Protein AF-A0A8D8F6K9-F1 (afdb_monomer)

Secondary structure (DSSP, 8-state):
---HHHHHHHHHHHHHHHT--TTTSSPPTTEEE-TTT--EEEHHHHHHHHHTTSSSS-S---B-TTT-SB--GGG-EE-HHHHHHHHHHHHHHHHHHSS-SSS--S-----TT----PPPEEEEEEEEEE-TTTS-S-EEPPPEE-TTS-EEEEEEE-SSSEEEEEEEEEES--EEEEEEEEE-SSS-EEEEEEEEEPTT-EEEEEEEEE-TTS-TTPPPEEEEEEEEEEESSHHHHHHHHHHHHHHHHHHHHHHHT---

Foldseek 3Di:
DDDPLVVLVVVCVVVQQVQAAPQPSGRADQWWADLPPRHIHHLVRVVCQCPVPPDDDDPDDCADPPPRPRHHSVRIHGDPCCCVPVVVVVVVSVCVNVDDDDDDPDDPPPPPDPADADFWFKDKDKDFQQAQVPDDQKDKGDWTADPQRWTKIKIWGSHDQAIWIKIWGQDAFWAKKKKWKFWDPPFTDIDIDIDTHDHGDIDGDPRGDGCVVPDNPDGGDMIMMMMIMDHPHVVRVSVRNVVSVVVVVVVVVVVVPDDD

Solvent-accessible surface area (backbone atoms only — not comparable to full-atom values): 15080 Å² total; per-residue (Å²): 138,82,58,75,64,63,54,55,52,53,50,49,50,54,54,49,69,74,50,26,9,79,82,77,69,40,75,39,58,70,31,25,28,41,85,87,72,64,50,40,24,20,43,66,61,51,44,49,58,47,61,65,54,81,70,79,100,55,101,75,49,48,37,34,94,84,76,61,47,82,38,53,76,90,61,50,45,70,43,79,60,45,62,80,54,50,51,59,48,50,56,54,48,54,47,62,74,74,53,74,101,72,89,78,96,72,87,82,79,69,74,78,85,71,76,79,60,56,74,66,39,75,43,69,38,72,46,68,65,48,42,48,89,80,47,62,70,66,48,71,44,68,77,39,69,40,98,85,65,25,31,35,32,44,40,36,27,50,40,60,60,31,22,22,41,28,46,29,36,68,43,62,77,64,45,54,32,32,34,34,50,31,30,72,54,89,62,67,44,76,50,79,50,73,49,76,41,44,77,65,34,70,52,72,36,67,78,61,42,80,42,70,87,58,62,94,83,54,78,67,38,60,44,40,36,40,34,35,40,26,42,66,31,52,69,52,40,50,55,45,51,50,56,49,50,57,51,50,53,53,50,52,52,57,64,71,68,57,78,131

Nearest PDB structures (foldseek):
  3lrq-assembly1_A  TM=8.866E-01  e=1.018E-05  Homo sapiens
  3lrq-assembly2_B  TM=8.693E-01  e=1.505E-05  Homo sapiens
  8bl3-assembly1_A  TM=5.880E-01  e=2.008E-01  Escherichia coli
  5j0g-assembly2_B  TM=5.045E-01  e=1.985E+00  Homo sapiens
  1exs-assembly1_A-2  TM=2.236E-01  e=1.269E+00  Sus scrofa

Mean predicted aligned error: 16.41 Å

Structure (mmCIF, N/CA/C/O backbone):
data_AF-A0A8D8F6K9-F1
#
_entry.id   AF-A0A8D8F6K9-F1
#
loop_
_atom_site.group_PDB
_atom_site.id
_atom_site.type_symbol
_atom_site.label_atom_id
_atom_site.label_alt_id
_atom_site.label_comp_id
_atom_site.label_asym_id
_atom_site.label_entity_id
_atom_site.label_seq_id
_atom_site.pdbx_PDB_ins_code
_atom_site.Cartn_x
_atom_site.Cartn_y
_atom_site.Cartn_z
_atom_site.occupancy
_atom_site.B_iso_or_equiv
_atom_site.auth_seq_id
_atom_site.auth_comp_id
_atom_site.auth_asym_id
_atom_site.auth_atom_id
_atom_site.pdbx_PDB_model_num
ATOM 1 N N . MET A 1 1 ? 26.720 -1.070 36.832 1.00 31.91 1 MET A N 1
ATOM 2 C CA . MET A 1 1 ? 26.794 -2.313 36.037 1.00 31.91 1 MET A CA 1
ATOM 3 C C . MET A 1 1 ? 25.487 -3.065 36.239 1.00 31.91 1 MET A C 1
ATOM 5 O O . MET A 1 1 ? 25.341 -3.726 37.253 1.00 31.91 1 MET A O 1
ATOM 9 N N . ALA A 1 2 ? 24.503 -2.865 35.359 1.00 33.34 2 ALA A N 1
ATOM 10 C CA . ALA A 1 2 ? 23.247 -3.617 35.393 1.00 33.34 2 ALA A CA 1
ATOM 11 C C . ALA A 1 2 ? 23.409 -4.829 34.470 1.00 33.34 2 ALA A C 1
ATOM 13 O O . ALA A 1 2 ? 23.770 -4.652 33.305 1.00 33.34 2 ALA A O 1
ATOM 14 N N . THR A 1 3 ? 23.229 -6.031 35.009 1.00 34.12 3 THR A N 1
ATOM 15 C CA . THR A 1 3 ? 23.306 -7.300 34.278 1.00 34.12 3 THR A CA 1
ATOM 16 C C . THR A 1 3 ? 22.281 -7.326 33.138 1.00 34.12 3 THR A C 1
ATOM 18 O O . THR A 1 3 ? 21.227 -6.692 33.214 1.00 34.12 3 THR A O 1
ATOM 21 N N . ALA A 1 4 ? 22.597 -8.032 32.049 1.00 40.88 4 ALA A N 1
ATOM 22 C CA . ALA A 1 4 ? 21.740 -8.139 30.866 1.00 40.88 4 ALA A CA 1
ATOM 23 C C . ALA A 1 4 ? 20.340 -8.722 31.172 1.00 40.88 4 ALA A C 1
ATOM 25 O O . ALA A 1 4 ? 19.386 -8.367 30.477 1.00 40.88 4 ALA A O 1
ATOM 26 N N . SER A 1 5 ? 20.196 -9.514 32.247 1.00 48.66 5 SER A N 1
ATOM 27 C CA . SER A 1 5 ? 18.898 -10.034 32.711 1.00 48.66 5 SER A CA 1
ATOM 28 C C . SER A 1 5 ? 17.964 -8.903 33.164 1.00 48.66 5 SER A C 1
ATOM 30 O O . SER A 1 5 ? 16.850 -8.796 32.665 1.00 48.66 5 SER A O 1
ATOM 32 N N . GLY A 1 6 ? 18.461 -7.942 33.954 1.00 44.72 6 GLY A N 1
ATOM 33 C CA . GLY A 1 6 ? 17.634 -6.852 34.484 1.00 44.72 6 GLY A CA 1
ATOM 34 C C . GLY A 1 6 ? 17.079 -5.898 33.417 1.00 44.72 6 GLY A C 1
ATOM 35 O O . GLY A 1 6 ? 16.095 -5.200 33.657 1.00 44.72 6 GLY A O 1
ATOM 36 N N . ARG A 1 7 ? 17.680 -5.860 32.218 1.00 45.38 7 ARG A N 1
ATOM 37 C CA . ARG A 1 7 ? 17.176 -5.054 31.093 1.00 45.38 7 ARG A CA 1
ATOM 38 C C . ARG A 1 7 ? 16.071 -5.769 30.318 1.00 45.38 7 ARG A C 1
ATOM 40 O O . ARG A 1 7 ? 15.079 -5.114 29.996 1.00 45.38 7 ARG A O 1
ATOM 47 N N . CYS A 1 8 ? 16.208 -7.075 30.073 1.00 44.72 8 CYS A N 1
ATOM 48 C CA . CYS A 1 8 ? 15.131 -7.887 29.496 1.00 44.72 8 CYS A CA 1
ATOM 49 C C . CYS A 1 8 ? 13.925 -7.928 30.432 1.00 44.72 8 CYS A C 1
ATOM 51 O O . CYS A 1 8 ? 12.817 -7.675 29.970 1.00 44.72 8 CYS A O 1
ATOM 53 N N . ASP A 1 9 ? 14.154 -8.093 31.736 1.00 50.28 9 ASP A N 1
ATOM 54 C CA . ASP A 1 9 ? 13.098 -8.051 32.750 1.00 50.28 9 ASP A CA 1
ATOM 55 C C 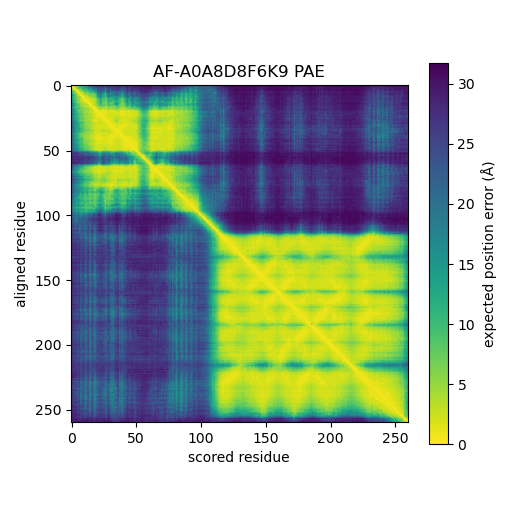. ASP A 1 9 ? 12.370 -6.703 32.736 1.00 50.28 9 ASP A C 1
ATOM 57 O O . ASP A 1 9 ? 11.146 -6.655 32.718 1.00 50.28 9 ASP A O 1
ATOM 61 N N . SER A 1 10 ? 13.097 -5.582 32.640 1.00 54.16 10 SER A N 1
ATOM 62 C CA . SER A 1 10 ? 12.477 -4.249 32.608 1.00 54.16 10 SER A CA 1
ATOM 63 C C . SER A 1 10 ? 11.663 -3.960 31.337 1.00 54.16 10 SER A C 1
ATOM 65 O O . SER A 1 10 ? 10.654 -3.256 31.397 1.00 54.16 10 SER A O 1
ATOM 67 N N . LEU A 1 11 ? 12.088 -4.485 30.182 1.00 52.41 11 LEU A N 1
ATOM 68 C CA . LEU A 1 11 ? 11.365 -4.350 28.913 1.00 52.41 11 LEU A CA 1
ATOM 69 C C . LEU A 1 11 ? 10.153 -5.275 28.869 1.00 52.41 11 LEU A C 1
ATOM 71 O O . LEU A 1 11 ? 9.091 -4.854 28.417 1.00 52.41 11 LEU A O 1
ATOM 75 N N . LEU A 1 12 ? 10.297 -6.492 29.389 1.00 55.06 12 LEU A N 1
ATOM 76 C CA . LEU A 1 12 ? 9.210 -7.440 29.567 1.00 55.06 12 LEU A CA 1
ATOM 77 C C . LEU A 1 12 ? 8.150 -6.919 30.512 1.00 55.06 12 LEU A C 1
ATOM 79 O O . LEU A 1 12 ? 6.975 -6.964 30.170 1.00 55.06 12 LEU A O 1
ATOM 83 N N . GLN A 1 13 ? 8.561 -6.356 31.644 1.00 59.19 13 GLN A N 1
ATOM 84 C CA . GLN A 1 13 ? 7.645 -5.755 32.597 1.00 59.19 13 GLN A CA 1
ATOM 85 C C . GLN A 1 13 ? 6.862 -4.620 31.932 1.00 59.19 13 GLN A C 1
ATOM 87 O O . GLN A 1 13 ? 5.641 -4.638 31.933 1.00 59.19 13 GLN A O 1
ATOM 92 N N . ARG A 1 14 ? 7.539 -3.695 31.236 1.00 58.62 14 ARG A N 1
ATOM 93 C CA . ARG A 1 14 ? 6.878 -2.577 30.537 1.00 58.62 14 ARG A CA 1
ATOM 94 C C . ARG A 1 14 ? 5.956 -3.020 29.401 1.00 58.62 14 ARG A C 1
ATOM 96 O O . ARG A 1 14 ? 4.890 -2.438 29.229 1.00 58.62 14 ARG A O 1
ATOM 103 N N . PHE A 1 15 ? 6.369 -4.006 28.611 1.00 60.09 15 PHE A N 1
ATOM 104 C CA . PHE A 1 15 ? 5.573 -4.534 27.503 1.00 60.09 15 PHE A CA 1
ATOM 105 C C . PHE A 1 15 ? 4.361 -5.319 28.016 1.00 60.09 15 PHE A C 1
ATOM 107 O O . PHE A 1 15 ? 3.263 -5.180 27.480 1.00 60.09 15 PHE A O 1
ATOM 114 N N . SER A 1 16 ? 4.554 -6.096 29.084 1.00 62.78 16 SER A N 1
ATOM 115 C CA . SER A 1 16 ? 3.497 -6.836 29.763 1.00 62.78 16 SER A CA 1
ATOM 116 C C . SER A 1 16 ? 2.496 -5.876 30.398 1.00 62.78 16 SER A C 1
ATOM 118 O O . SER A 1 16 ? 1.317 -6.002 30.101 1.00 62.78 16 SER A O 1
ATOM 120 N N . ASP A 1 17 ? 2.948 -4.861 31.145 1.00 65.19 17 ASP A N 1
ATOM 121 C CA . ASP A 1 17 ? 2.110 -3.857 31.824 1.00 65.19 17 ASP A CA 1
ATOM 122 C C . ASP A 1 17 ? 1.251 -3.030 30.847 1.00 65.19 17 ASP A C 1
ATOM 124 O O . ASP A 1 17 ? 0.122 -2.656 31.161 1.00 65.19 17 ASP A O 1
ATOM 128 N N . GLN A 1 18 ? 1.751 -2.758 29.637 1.00 70.62 18 GLN A N 1
ATOM 129 C CA . GLN A 1 18 ? 1.015 -2.001 28.615 1.00 70.62 18 GLN A CA 1
ATOM 130 C C . GLN A 1 18 ? -0.028 -2.828 27.857 1.00 70.62 18 GLN A C 1
ATOM 132 O O . GLN A 1 18 ? -0.938 -2.261 27.250 1.00 70.62 18 GLN A O 1
ATOM 137 N N . LEU A 1 19 ? 0.104 -4.154 27.862 1.00 77.12 19 LEU A N 1
ATOM 138 C CA . LEU A 1 19 ? -0.745 -5.063 27.096 1.00 77.12 19 LEU A CA 1
ATOM 139 C C . LEU A 1 19 ? -1.646 -5.905 27.993 1.00 77.12 19 LEU A C 1
ATOM 141 O O . LEU A 1 19 ? -2.046 -6.991 27.591 1.00 77.12 19 LEU A O 1
ATOM 145 N N . GLN A 1 20 ? -1.999 -5.425 29.183 1.00 85.62 20 GLN A N 1
ATOM 146 C CA . GLN A 1 20 ? -2.872 -6.163 30.091 1.00 85.62 20 GLN A CA 1
ATOM 147 C C . GLN A 1 20 ? -4.345 -5.911 29.789 1.00 85.62 20 GLN A C 1
ATOM 149 O O . GLN A 1 20 ? -4.768 -4.831 29.372 1.00 85.62 20 GLN A O 1
ATOM 154 N N . CYS A 1 21 ? -5.155 -6.930 30.045 1.00 87.31 21 CYS A N 1
ATOM 155 C CA . CYS A 1 21 ? -6.587 -6.775 30.140 1.00 87.31 21 CYS A CA 1
ATOM 156 C C . CYS A 1 21 ? -6.916 -5.838 31.304 1.00 87.31 21 CYS A C 1
ATOM 158 O O . CYS A 1 21 ? -6.539 -6.106 32.440 1.00 87.31 21 CYS A O 1
ATOM 160 N N . VAL A 1 22 ? -7.721 -4.808 31.050 1.00 89.75 22 VAL A N 1
ATOM 161 C CA . VAL A 1 22 ? -8.149 -3.860 32.096 1.00 89.75 22 VAL A CA 1
ATOM 162 C C . VAL A 1 22 ? -8.951 -4.527 33.228 1.00 89.75 22 VAL A C 1
ATOM 164 O O . VAL A 1 22 ? -9.028 -3.983 34.322 1.00 89.75 22 VAL A O 1
ATOM 167 N N . ILE A 1 23 ? -9.554 -5.696 32.986 1.00 86.44 23 ILE A N 1
ATOM 168 C CA . ILE A 1 23 ? -10.387 -6.394 33.977 1.00 86.44 23 ILE A CA 1
ATOM 169 C C . ILE A 1 23 ? -9.558 -7.366 34.820 1.00 86.44 23 ILE A C 1
ATOM 171 O O . ILE A 1 23 ? -9.628 -7.311 36.042 1.00 86.44 23 ILE A O 1
ATOM 175 N N . CYS A 1 24 ? -8.803 -8.273 34.191 1.00 88.88 24 CYS A N 1
ATOM 176 C CA . CYS A 1 24 ? -8.075 -9.317 34.920 1.00 88.88 24 CYS A CA 1
ATOM 177 C C . CYS A 1 24 ? -6.594 -9.002 35.163 1.00 88.88 24 CYS A C 1
ATOM 179 O O . CYS A 1 24 ? -5.930 -9.795 35.816 1.00 88.88 24 CYS A O 1
ATOM 181 N N . ALA A 1 25 ? -6.075 -7.886 34.636 1.00 85.00 25 ALA A N 1
ATOM 182 C CA . ALA A 1 25 ? -4.662 -7.494 34.707 1.00 85.00 25 ALA A CA 1
ATOM 183 C C . ALA A 1 25 ? -3.668 -8.536 34.139 1.00 85.00 25 ALA A C 1
ATOM 185 O O . ALA A 1 25 ? -2.464 -8.439 34.345 1.00 85.00 25 ALA A O 1
ATOM 186 N N . GLU A 1 26 ? -4.155 -9.521 33.378 1.00 80.56 26 GLU A N 1
ATOM 187 C CA . GLU A 1 26 ? -3.325 -10.499 32.662 1.00 80.56 26 GLU A CA 1
ATOM 188 C C . GLU A 1 26 ? -3.176 -10.121 31.186 1.00 80.56 26 GLU A C 1
ATOM 190 O O . GLU A 1 26 ? -3.986 -9.365 30.643 1.00 80.56 26 GLU A O 1
ATOM 195 N N . LEU A 1 27 ? -2.199 -10.719 30.495 1.00 78.00 27 LEU A N 1
ATOM 196 C CA . LEU A 1 27 ? -2.129 -10.663 29.035 1.00 78.00 27 LEU A CA 1
ATOM 197 C C . LEU A 1 27 ? -3.430 -11.245 28.426 1.00 78.00 27 LEU A C 1
ATOM 199 O O . LEU A 1 27 ? -3.787 -12.391 28.721 1.00 78.00 27 LEU A O 1
ATOM 203 N N . PRO A 1 28 ? -4.153 -10.495 27.578 1.00 81.50 28 PRO A N 1
ATOM 204 C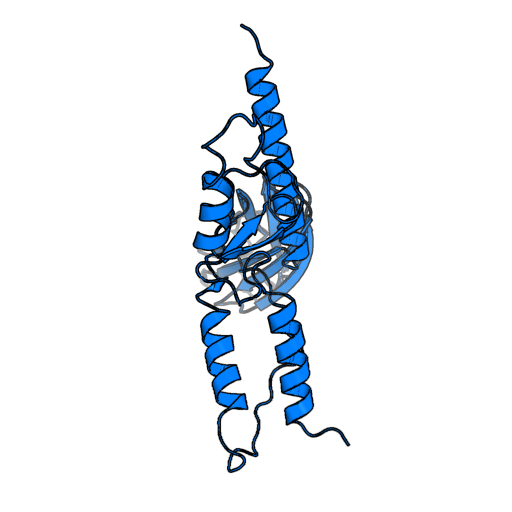 CA . PRO A 1 28 ? -5.499 -10.860 27.200 1.00 81.50 28 PRO A CA 1
ATOM 205 C C . PRO A 1 28 ? -5.573 -12.047 26.249 1.00 81.50 28 PRO A C 1
ATOM 207 O O . PRO A 1 28 ? -5.033 -12.030 25.144 1.00 81.50 28 PRO A O 1
ATOM 210 N N . ARG A 1 29 ? -6.355 -13.050 26.652 1.00 80.31 29 ARG A N 1
ATOM 211 C CA . ARG A 1 29 ? -6.734 -14.186 25.806 1.00 80.31 29 ARG A CA 1
ATOM 212 C C . ARG A 1 29 ? -7.846 -13.767 24.848 1.00 80.31 29 ARG A C 1
ATOM 214 O O . ARG A 1 29 ? -8.830 -13.160 25.277 1.00 80.31 29 ARG A O 1
ATOM 221 N N . ASN A 1 30 ? -7.701 -14.102 23.559 1.00 77.62 30 ASN A N 1
ATOM 222 C CA . ASN A 1 30 ? -8.634 -13.681 22.504 1.00 77.62 30 ASN A CA 1
ATOM 223 C C . ASN A 1 30 ? -8.886 -12.160 22.590 1.00 77.62 30 ASN A C 1
ATOM 225 O O . ASN A 1 30 ? -9.984 -11.718 22.920 1.00 77.62 30 ASN A O 1
ATOM 229 N N . ALA A 1 31 ? -7.829 -11.365 22.407 1.00 85.69 31 ALA A N 1
ATOM 230 C CA . ALA A 1 31 ? -7.837 -9.946 22.747 1.00 85.69 31 ALA A CA 1
ATOM 231 C C . ALA A 1 31 ? -8.822 -9.111 21.911 1.00 85.69 31 ALA A C 1
ATOM 233 O O . ALA A 1 31 ? -8.896 -9.224 20.682 1.00 85.69 31 ALA A O 1
ATOM 234 N N . HIS A 1 32 ? -9.540 -8.225 22.597 1.00 88.69 32 HIS A N 1
ATOM 235 C CA . HIS A 1 32 ? -10.468 -7.258 22.023 1.00 88.69 32 HIS A CA 1
ATOM 236 C C . HIS A 1 32 ? -10.133 -5.854 22.516 1.00 88.69 32 HIS A C 1
ATOM 238 O O . HIS A 1 32 ? -9.700 -5.683 23.656 1.00 88.69 32 HIS A O 1
ATOM 244 N N . ILE A 1 33 ? -10.364 -4.847 21.676 1.00 91.00 33 ILE A N 1
ATOM 245 C CA . ILE A 1 33 ? -10.215 -3.442 22.065 1.00 91.00 33 ILE A CA 1
ATOM 246 C C . ILE A 1 33 ? -11.551 -2.710 22.058 1.00 91.00 33 ILE A C 1
ATOM 248 O O . ILE A 1 33 ? -12.423 -2.959 21.218 1.00 91.00 33 ILE A O 1
ATOM 252 N N . CYS A 1 34 ? -11.689 -1.765 22.987 1.00 85.94 34 CYS A N 1
ATOM 253 C CA . CYS A 1 34 ? -12.770 -0.791 22.943 1.00 85.94 34 CYS A CA 1
ATOM 254 C C . CYS A 1 34 ? -12.511 0.220 21.809 1.00 85.94 34 CYS A C 1
ATOM 256 O O . CYS A 1 34 ? -11.472 0.883 21.828 1.00 85.94 34 CYS A O 1
ATOM 258 N N . PRO A 1 35 ? -13.454 0.429 20.872 1.00 83.50 35 PRO A N 1
ATOM 259 C CA . PRO A 1 35 ? -13.287 1.386 19.776 1.00 83.50 35 PRO A CA 1
ATOM 260 C C . PRO A 1 35 ? -13.220 2.847 20.248 1.00 83.50 35 PRO A C 1
ATOM 262 O O . PRO A 1 35 ? -12.807 3.717 19.492 1.00 83.50 35 PRO A O 1
ATOM 265 N N . HIS A 1 36 ? -13.624 3.141 21.488 1.00 80.94 36 HIS A N 1
ATOM 266 C CA . HIS A 1 36 ? -13.692 4.513 21.989 1.00 80.94 36 HIS A CA 1
ATOM 267 C C . HIS A 1 36 ? -12.480 4.975 22.799 1.00 80.94 36 HIS A C 1
ATOM 269 O O . HIS A 1 36 ? -12.307 6.181 22.986 1.00 80.94 36 HIS A O 1
ATOM 275 N N . CYS A 1 37 ? -11.720 4.046 23.376 1.00 82.56 37 CYS A N 1
ATOM 276 C CA . CYS A 1 37 ? -10.580 4.364 24.242 1.00 82.56 37 CYS A CA 1
ATOM 277 C C . CYS A 1 37 ? -9.374 3.451 24.026 1.00 82.56 37 CYS A C 1
ATOM 279 O O . CYS A 1 37 ? -8.384 3.599 24.732 1.00 82.56 37 CYS A O 1
ATOM 281 N N . SER A 1 38 ? -9.465 2.500 23.094 1.00 87.06 38 SER A N 1
ATOM 282 C CA . SER A 1 38 ? -8.412 1.532 22.777 1.00 87.06 38 SER A CA 1
ATOM 283 C C . SER A 1 38 ? -7.980 0.642 23.947 1.00 87.06 38 SER A C 1
ATOM 285 O O . SER A 1 38 ? -6.984 -0.065 23.833 1.00 87.06 38 SER A O 1
ATOM 287 N N . ALA A 1 39 ? -8.736 0.636 25.051 1.00 87.38 39 ALA A N 1
ATOM 288 C CA . ALA A 1 39 ? -8.499 -0.257 26.177 1.00 87.38 39 ALA A CA 1
ATOM 289 C C . ALA A 1 39 ? -8.601 -1.717 25.734 1.00 87.38 39 ALA A C 1
ATOM 291 O O . ALA A 1 39 ? -9.498 -2.071 24.961 1.00 87.38 39 ALA A O 1
ATOM 292 N N . LEU A 1 40 ? -7.684 -2.536 26.241 1.00 89.25 40 LEU A N 1
ATOM 293 C CA . LEU A 1 40 ? -7.506 -3.928 25.863 1.00 89.25 40 LEU A CA 1
ATOM 294 C C . LEU A 1 40 ? -8.211 -4.853 26.863 1.00 89.25 40 LEU A C 1
ATOM 296 O O . LEU A 1 40 ? -8.146 -4.653 28.077 1.00 89.25 40 LEU A O 1
ATOM 300 N N . PHE A 1 41 ? -8.887 -5.881 26.355 1.00 89.75 41 PHE A N 1
ATOM 301 C CA . PHE A 1 41 ? -9.631 -6.839 27.165 1.00 89.75 41 PHE A CA 1
ATOM 302 C C . PHE A 1 41 ? -9.482 -8.270 26.650 1.00 89.75 41 PHE A C 1
ATOM 304 O O . PHE A 1 41 ? -9.374 -8.495 25.443 1.00 89.75 41 PHE A O 1
ATOM 311 N N . CYS A 1 42 ? -9.561 -9.250 27.553 1.00 89.88 42 CYS A N 1
ATOM 312 C CA . CYS A 1 42 ? -9.908 -10.617 27.172 1.00 89.88 42 CYS A CA 1
ATOM 313 C C . CYS A 1 42 ? -11.338 -10.626 26.637 1.00 89.88 42 CYS A C 1
ATOM 315 O O . CYS A 1 42 ? -12.189 -9.940 27.209 1.00 89.88 42 CYS A O 1
ATOM 317 N N . HIS A 1 43 ? -11.615 -11.451 25.625 1.00 87.44 43 HIS A N 1
ATOM 318 C CA . HIS A 1 43 ? -12.981 -11.660 25.139 1.00 87.44 43 HIS A CA 1
ATOM 319 C C . HIS A 1 43 ? -13.945 -11.982 26.285 1.00 87.44 43 HIS A C 1
ATOM 321 O O . HIS A 1 43 ? -14.933 -11.280 26.470 1.00 87.44 43 HIS A O 1
ATOM 327 N N . ASP A 1 44 ? -13.618 -12.985 27.099 1.00 86.56 44 ASP A N 1
ATOM 328 C CA . ASP A 1 44 ? -14.538 -13.482 28.123 1.00 86.56 44 ASP A CA 1
ATOM 329 C C . ASP A 1 44 ? -14.733 -12.473 29.257 1.00 86.56 44 ASP A C 1
ATOM 331 O O . ASP A 1 44 ? -15.852 -12.298 29.729 1.00 86.56 44 ASP A O 1
ATOM 335 N N . CYS A 1 45 ? -13.680 -11.743 29.644 1.00 91.69 45 CYS A N 1
ATOM 336 C CA . CYS A 1 45 ? -13.781 -10.719 30.683 1.00 91.69 45 CYS A CA 1
ATOM 337 C C . CYS A 1 45 ? -14.730 -9.591 30.270 1.00 91.69 45 CYS A C 1
ATOM 339 O O . CYS A 1 45 ? -15.621 -9.217 31.033 1.00 91.69 45 CYS A O 1
ATOM 341 N N . VAL A 1 46 ? -14.546 -9.037 29.067 1.00 88.81 46 VAL A N 1
ATOM 342 C CA . VAL A 1 46 ? -15.396 -7.934 28.605 1.00 88.81 46 VAL A CA 1
ATOM 343 C C . VAL A 1 46 ? -16.788 -8.420 28.220 1.00 88.81 46 VAL A C 1
ATOM 345 O O . VAL A 1 46 ? -17.756 -7.708 28.459 1.00 88.81 46 VAL A O 1
ATOM 348 N N . TRP A 1 47 ? -16.914 -9.638 27.690 1.00 86.69 47 TRP A N 1
ATOM 349 C CA . TRP A 1 47 ? -18.207 -10.245 27.397 1.00 86.69 47 TRP A CA 1
ATOM 350 C C . TRP A 1 47 ? -19.029 -10.419 28.670 1.00 86.69 47 TRP A C 1
ATOM 352 O O . TRP A 1 47 ? -20.162 -9.951 28.724 1.00 86.69 47 TRP A O 1
ATOM 362 N N . GLN A 1 48 ? -18.450 -11.024 29.713 1.00 88.12 48 GLN A N 1
ATOM 363 C CA . GLN A 1 48 ? -19.105 -11.167 31.012 1.00 88.12 48 GLN A CA 1
ATOM 364 C C . GLN A 1 48 ? -19.500 -9.807 31.574 1.00 88.12 48 GLN A C 1
ATOM 366 O O . GLN A 1 48 ? -20.644 -9.638 31.962 1.00 88.12 48 GLN A O 1
ATOM 371 N N . TRP A 1 49 ? -18.607 -8.813 31.556 1.00 87.75 49 TRP A N 1
ATOM 372 C CA . TRP A 1 49 ? -18.941 -7.462 32.015 1.00 87.75 49 TRP A CA 1
ATOM 373 C C . TRP A 1 49 ? -20.163 -6.877 31.295 1.00 87.75 49 TRP A C 1
ATOM 375 O O . TRP A 1 49 ? -21.101 -6.424 31.941 1.00 87.75 49 TRP A O 1
ATOM 385 N N . LEU A 1 50 ? -20.167 -6.926 29.962 1.00 83.69 50 LEU A N 1
ATOM 386 C CA . LEU A 1 50 ? -21.227 -6.350 29.132 1.00 83.69 50 LEU A CA 1
ATOM 387 C C . LEU A 1 50 ? -22.547 -7.133 29.179 1.00 83.69 50 LEU A C 1
ATOM 389 O O . LEU A 1 50 ? -23.563 -6.620 28.727 1.00 83.69 50 LEU A O 1
ATOM 393 N N . THR A 1 51 ? -22.540 -8.367 29.686 1.00 78.31 51 THR A N 1
ATOM 394 C CA . THR A 1 51 ? -23.729 -9.236 29.759 1.00 78.31 51 THR A CA 1
ATOM 395 C C . THR A 1 51 ? -24.247 -9.447 31.181 1.00 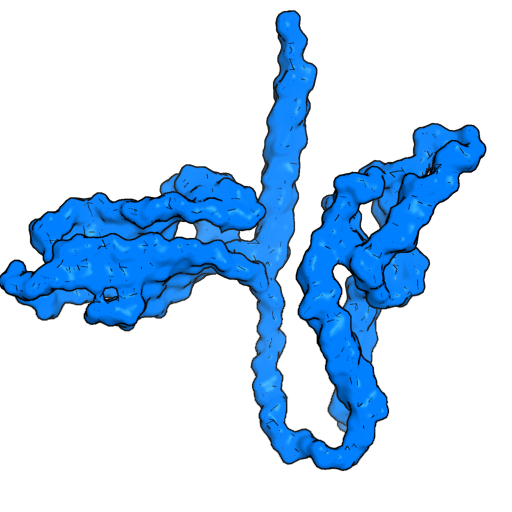78.31 51 THR A C 1
ATOM 397 O O . THR A 1 51 ? -25.346 -9.962 31.349 1.00 78.31 51 THR A O 1
ATOM 400 N N . ARG A 1 52 ? -23.501 -9.022 32.210 1.00 71.31 52 ARG A N 1
ATOM 401 C CA . ARG A 1 52 ? -23.849 -9.213 33.630 1.00 71.31 52 ARG A CA 1
AT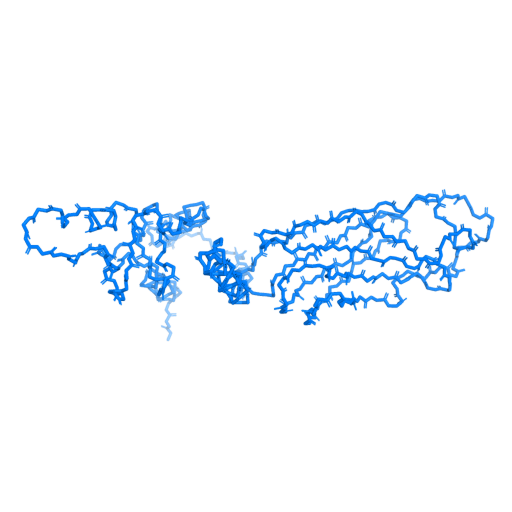OM 402 C C . ARG A 1 52 ? -24.941 -8.269 34.145 1.00 71.31 52 ARG A C 1
ATOM 404 O O . ARG A 1 52 ? -25.413 -8.467 35.253 1.00 71.31 52 ARG A O 1
ATOM 411 N N . ALA A 1 53 ? -25.320 -7.252 33.377 1.00 54.56 53 ALA A N 1
ATOM 412 C CA . ALA A 1 53 ? -26.187 -6.162 33.828 1.00 54.56 53 ALA A CA 1
ATOM 413 C C . ALA A 1 53 ? -27.648 -6.248 33.353 1.00 54.56 53 ALA A C 1
ATOM 415 O O . ALA A 1 53 ? -28.337 -5.236 33.302 1.00 54.56 53 ALA A O 1
ATOM 416 N N . ALA A 1 54 ? -28.117 -7.435 32.965 1.00 54.06 54 ALA A N 1
ATOM 417 C CA . ALA A 1 54 ? -29.508 -7.627 32.550 1.00 54.06 54 ALA A CA 1
ATOM 418 C C . ALA A 1 54 ? -30.468 -7.936 33.717 1.00 54.06 54 ALA A C 1
ATOM 420 O O . ALA A 1 54 ? -31.675 -7.979 33.492 1.00 54.06 54 ALA A O 1
ATOM 421 N N . ASP A 1 55 ? -29.953 -8.115 34.937 1.00 51.81 55 ASP A N 1
ATOM 422 C CA . ASP A 1 55 ? -30.747 -8.460 36.115 1.00 51.81 55 ASP A CA 1
ATOM 423 C C . ASP A 1 55 ? -30.701 -7.305 37.138 1.00 51.81 55 ASP A C 1
ATOM 425 O O . ASP A 1 55 ? -29.627 -6.938 37.611 1.00 51.81 55 ASP A O 1
ATOM 429 N N . GLU A 1 56 ? -31.886 -6.774 37.467 1.00 52.69 56 GLU A N 1
ATOM 430 C CA . GLU A 1 56 ? -32.213 -5.744 38.479 1.00 52.69 56 GLU A CA 1
ATOM 431 C C . GLU A 1 56 ? -32.120 -4.254 38.046 1.00 52.69 56 GLU A C 1
ATOM 433 O O . GLU A 1 56 ? -31.105 -3.575 38.193 1.00 52.69 56 GLU A O 1
ATOM 438 N N . ASP A 1 57 ? -33.258 -3.739 37.549 1.00 51.78 57 ASP A N 1
ATOM 439 C CA . ASP A 1 57 ? -33.785 -2.362 37.691 1.00 51.78 57 ASP A CA 1
ATOM 440 C C . ASP A 1 57 ? -32.822 -1.162 37.529 1.00 51.78 57 ASP A C 1
ATOM 442 O O . ASP A 1 57 ? -33.013 -0.105 38.133 1.00 51.78 57 ASP A O 1
ATOM 446 N N . THR A 1 58 ? -31.813 -1.266 36.661 1.00 48.53 58 THR A N 1
ATOM 447 C CA . THR A 1 58 ? -30.955 -0.134 36.275 1.00 48.53 58 THR A CA 1
ATOM 448 C C . THR A 1 58 ? -30.812 -0.054 34.754 1.00 48.53 58 THR A C 1
ATOM 450 O O . THR A 1 58 ? -30.205 -0.911 34.124 1.00 48.53 58 THR A O 1
ATOM 453 N N . GLU A 1 59 ? -31.378 0.995 34.148 1.00 50.66 59 GLU A N 1
ATOM 454 C CA . GLU A 1 59 ? -31.499 1.209 32.690 1.00 50.66 59 GLU A CA 1
ATOM 455 C C . GLU A 1 59 ? -30.167 1.373 31.916 1.00 50.66 59 GLU A C 1
ATOM 457 O O . GLU A 1 59 ? -30.188 1.600 30.709 1.00 50.66 59 GLU A O 1
ATOM 462 N N . ASP A 1 60 ? -28.999 1.231 32.549 1.00 53.81 60 ASP A N 1
ATOM 463 C CA . ASP A 1 60 ? -27.725 1.678 31.972 1.00 53.81 60 ASP A CA 1
ATOM 464 C C . ASP A 1 60 ? -26.521 0.789 32.325 1.00 53.81 60 ASP A C 1
ATOM 466 O O . ASP A 1 60 ? -25.720 1.169 33.178 1.00 53.81 60 ASP A O 1
ATOM 470 N N . VAL A 1 61 ? -26.260 -0.332 31.629 1.00 61.25 61 VAL A N 1
ATOM 471 C CA . VAL A 1 61 ? -24.882 -0.886 31.652 1.00 61.25 61 VAL A CA 1
ATOM 472 C C . VAL A 1 61 ? -24.431 -1.649 30.392 1.00 61.25 61 VAL A C 1
ATOM 474 O O . VAL A 1 61 ? -23.754 -2.671 30.458 1.00 61.25 61 VAL A O 1
ATOM 477 N N . GLU A 1 62 ? -24.665 -1.101 29.201 1.00 72.88 62 GLU A N 1
ATOM 478 C CA . GLU A 1 62 ? -23.830 -1.433 28.033 1.00 72.88 62 GLU A CA 1
ATOM 479 C C . GLU A 1 62 ? -22.682 -0.424 27.937 1.00 72.88 62 GLU A C 1
ATOM 481 O O . GLU A 1 62 ? -22.660 0.405 27.030 1.00 72.88 62 GLU A O 1
ATOM 486 N N . SER A 1 63 ? -21.751 -0.414 28.897 1.00 85.06 63 SER A N 1
ATOM 487 C CA . SER A 1 63 ? -20.658 0.567 28.934 1.00 85.06 63 SER A CA 1
ATOM 488 C C . SER A 1 63 ? -19.279 -0.065 29.101 1.00 85.06 63 SER A C 1
ATOM 490 O O . SER A 1 63 ? -19.094 -1.108 29.729 1.00 85.06 63 SER A O 1
ATOM 492 N N . CYS A 1 64 ? -18.275 0.579 28.507 1.00 86.62 64 CYS A N 1
ATOM 493 C CA . CYS A 1 64 ? -16.893 0.133 28.581 1.00 86.62 64 CYS A CA 1
ATOM 494 C C . CYS A 1 64 ? -16.373 0.203 30.032 1.00 86.62 64 CYS A C 1
ATOM 496 O O . CYS A 1 64 ? -16.394 1.292 30.609 1.00 86.62 64 CYS A O 1
ATOM 498 N N . PRO A 1 65 ? -15.776 -0.876 30.576 1.00 87.31 65 PRO A N 1
ATOM 499 C CA . PRO A 1 65 ? -15.204 -0.879 31.928 1.00 87.31 65 PRO A CA 1
ATOM 500 C C . PRO A 1 65 ? -14.112 0.179 32.146 1.00 87.31 65 PRO A C 1
ATOM 502 O O . PRO A 1 65 ? -13.860 0.594 33.271 1.00 87.31 65 PRO A O 1
ATOM 505 N N . HIS A 1 66 ? -13.453 0.620 31.070 1.00 87.25 66 HIS A N 1
ATOM 506 C CA . HIS A 1 66 ? -12.375 1.603 31.135 1.00 87.25 66 HIS A CA 1
ATOM 507 C C . HIS A 1 66 ? -12.882 3.048 31.017 1.00 87.25 66 HIS A C 1
ATOM 509 O O . HIS A 1 66 ? -12.634 3.875 31.887 1.00 87.25 66 HIS A O 1
ATOM 515 N N . CYS A 1 67 ? -13.588 3.380 29.931 1.00 85.81 67 CYS A N 1
ATOM 516 C CA . CYS A 1 67 ? -13.958 4.770 29.629 1.00 85.81 67 CYS A CA 1
ATOM 517 C C . CYS A 1 67 ? -15.429 5.106 29.886 1.00 85.81 67 CYS A C 1
ATOM 519 O O . CYS A 1 67 ? -15.826 6.241 29.633 1.00 85.81 67 CYS A O 1
ATOM 521 N N . ARG A 1 68 ? -16.238 4.130 30.319 1.00 85.94 68 ARG A N 1
ATOM 522 C CA . ARG A 1 68 ? -17.681 4.249 30.602 1.00 85.94 68 ARG A CA 1
ATOM 523 C C . ARG A 1 68 ? -18.558 4.705 29.428 1.00 85.94 68 ARG A C 1
ATOM 525 O O . ARG A 1 68 ? -19.758 4.874 29.594 1.00 85.94 68 ARG A O 1
ATOM 532 N N . LYS A 1 69 ? -17.995 4.868 28.227 1.00 81.94 69 LYS A N 1
ATOM 533 C CA . LYS A 1 69 ? -18.766 5.109 26.997 1.00 81.94 69 LYS A CA 1
ATOM 534 C C . LYS A 1 69 ? -19.556 3.863 26.619 1.00 81.94 69 LYS A C 1
ATOM 536 O O . LYS A 1 69 ? -19.094 2.751 26.885 1.00 81.94 69 LYS A O 1
ATOM 541 N N . GLN A 1 70 ? -20.692 4.064 25.954 1.00 84.81 70 GLN A N 1
ATOM 542 C CA . GLN A 1 70 ? -21.559 2.975 25.521 1.00 84.81 70 GLN A CA 1
ATOM 543 C C . GLN A 1 70 ? -20.785 1.973 24.651 1.00 84.81 70 GLN A C 1
ATOM 545 O O . GLN A 1 70 ? -20.132 2.348 23.679 1.00 84.81 70 GLN A O 1
ATOM 550 N N . LEU A 1 71 ? -20.826 0.699 25.017 1.00 81.62 71 LEU A N 1
ATOM 551 C CA . LEU A 1 71 ? -20.107 -0.382 24.371 1.00 81.62 71 LEU A CA 1
ATOM 552 C C . LEU A 1 71 ? -20.977 -1.634 24.391 1.00 81.62 71 LEU A C 1
ATOM 554 O O . LEU A 1 71 ? -21.301 -2.145 25.453 1.00 81.62 71 LEU A O 1
ATOM 558 N N . ARG A 1 72 ? -21.312 -2.148 23.207 1.00 80.38 72 ARG A N 1
ATOM 559 C CA . ARG A 1 72 ? -22.012 -3.429 23.049 1.00 80.38 72 ARG A CA 1
ATOM 560 C C . ARG A 1 72 ? -21.023 -4.540 22.716 1.00 80.38 72 ARG A C 1
ATOM 562 O O . ARG A 1 72 ? -20.025 -4.246 22.049 1.00 80.38 72 ARG A O 1
ATOM 569 N N . PRO A 1 73 ? -21.321 -5.809 23.045 1.00 79.19 73 PRO A N 1
ATOM 570 C CA . PRO A 1 73 ? -20.440 -6.925 22.706 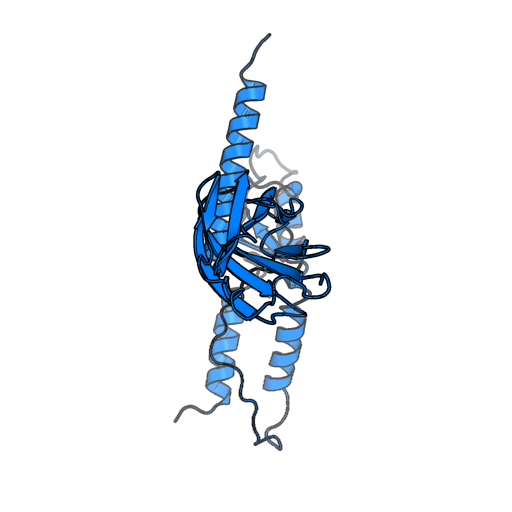1.00 79.19 73 PRO A CA 1
ATOM 571 C C . PRO A 1 73 ? -20.088 -6.990 21.211 1.00 79.19 73 PRO A C 1
ATOM 573 O O . PRO A 1 73 ? -18.929 -7.171 20.849 1.00 79.19 73 PRO A O 1
ATOM 576 N N . GLY A 1 74 ? -21.056 -6.720 20.327 1.00 73.75 74 GLY A N 1
ATOM 577 C CA . GLY A 1 74 ? -20.837 -6.698 18.874 1.00 73.75 74 GLY A CA 1
ATOM 578 C C . GLY A 1 74 ? -19.983 -5.534 18.347 1.00 73.75 74 GLY A C 1
ATOM 579 O O . GLY A 1 74 ? -19.597 -5.554 17.183 1.00 73.75 74 GLY A O 1
ATOM 580 N N . ARG A 1 75 ? -19.682 -4.514 19.166 1.00 78.31 75 ARG A N 1
ATOM 581 C CA . ARG A 1 75 ? -18.828 -3.372 18.779 1.00 78.31 75 ARG A CA 1
ATOM 582 C C . ARG A 1 75 ? -17.369 -3.525 19.210 1.00 78.31 75 ARG A C 1
ATOM 584 O O . ARG A 1 75 ? -16.559 -2.642 18.929 1.00 78.31 75 ARG A O 1
ATOM 591 N N . LEU A 1 76 ? -17.026 -4.616 19.888 1.00 83.25 76 LEU A N 1
ATOM 592 C CA . LEU A 1 76 ? -15.647 -4.921 20.248 1.00 83.25 76 LEU A CA 1
ATOM 593 C C . LEU A 1 76 ? -14.836 -5.268 19.000 1.00 83.25 76 LEU A C 1
ATOM 595 O O . LEU A 1 76 ? -15.245 -6.085 18.176 1.00 83.25 76 LEU A O 1
ATOM 599 N N . VAL A 1 77 ? -13.650 -4.677 18.875 1.00 85.12 77 VAL A N 1
ATOM 600 C CA . VAL A 1 77 ? -12.761 -4.969 17.749 1.00 85.12 77 VAL A CA 1
ATOM 601 C C . VAL A 1 77 ? -11.830 -6.106 18.148 1.00 85.12 77 VAL A C 1
ATOM 603 O O . VAL A 1 77 ? -10.958 -5.934 19.000 1.00 85.12 77 VAL A O 1
ATOM 606 N N . LYS A 1 78 ? -12.008 -7.274 17.525 1.00 84.69 78 LYS A N 1
ATOM 607 C CA . LYS A 1 78 ? -11.132 -8.435 17.717 1.00 84.69 78 LYS A CA 1
ATOM 608 C C . LYS A 1 78 ? -9.752 -8.180 17.109 1.00 84.69 78 LYS A C 1
ATOM 610 O O . LYS A 1 78 ? -9.631 -7.928 15.909 1.00 84.69 78 LYS A O 1
ATOM 615 N N . LEU A 1 79 ? -8.695 -8.329 17.904 1.00 76.88 79 LEU A N 1
ATOM 616 C CA . LEU A 1 79 ? -7.319 -8.232 17.423 1.00 76.88 79 LEU A CA 1
ATOM 617 C C . LEU A 1 79 ? -6.837 -9.588 16.902 1.00 76.88 79 LEU A C 1
ATOM 619 O O . LEU A 1 79 ? -6.220 -10.373 17.618 1.00 76.88 79 LEU A O 1
ATOM 623 N N . GLN A 1 80 ? -7.087 -9.863 15.621 1.00 70.88 80 GLN A N 1
ATOM 624 C CA . GLN A 1 80 ? -6.729 -11.156 15.016 1.00 70.88 80 GLN A CA 1
ATOM 625 C C . GLN A 1 80 ? -5.220 -11.446 14.989 1.00 70.88 80 GLN A C 1
ATOM 627 O O . GLN A 1 80 ? -4.815 -12.603 14.952 1.00 70.88 80 GLN A O 1
ATOM 632 N N . TRP A 1 81 ? -4.378 -10.411 15.040 1.00 66.62 81 TRP A N 1
ATOM 633 C CA . TRP A 1 81 ? -2.923 -10.563 15.082 1.00 66.62 81 TRP A CA 1
ATOM 634 C C . TRP A 1 81 ? -2.374 -10.779 16.497 1.00 66.62 81 TRP A C 1
ATOM 636 O O . TRP A 1 81 ? -1.214 -11.163 16.623 1.00 66.62 81 TRP A O 1
ATOM 646 N N . PHE A 1 82 ? -3.171 -10.524 17.544 1.00 63.91 82 PHE A N 1
ATOM 647 C CA . PHE A 1 82 ? -2.688 -10.537 18.924 1.00 63.91 82 PHE A CA 1
ATOM 648 C C . PHE A 1 82 ? -2.230 -11.937 19.327 1.00 63.91 82 PHE A C 1
ATOM 650 O O . PHE A 1 82 ? -1.075 -12.108 19.699 1.00 63.91 82 PHE A O 1
ATOM 657 N N . GLY A 1 83 ? -3.072 -12.954 19.125 1.00 57.88 83 GLY A N 1
ATOM 658 C CA . GLY A 1 83 ? -2.687 -14.331 19.441 1.00 57.88 83 GLY A CA 1
ATOM 659 C C . GLY A 1 83 ? -1.527 -14.836 18.579 1.00 57.88 83 GLY A C 1
ATOM 660 O O . GLY A 1 83 ? -0.518 -15.307 19.080 1.00 57.88 83 GLY A O 1
ATOM 661 N N . ALA A 1 84 ? -1.579 -14.598 17.265 1.00 57.59 84 ALA A N 1
ATOM 662 C CA . ALA A 1 84 ? -0.559 -15.099 16.339 1.00 57.59 84 ALA A CA 1
ATOM 663 C C . ALA A 1 84 ? 0.841 -14.468 16.504 1.00 57.59 84 ALA A C 1
ATOM 665 O O . ALA A 1 84 ? 1.817 -15.028 16.006 1.00 57.59 84 ALA A O 1
ATOM 666 N N . ARG A 1 85 ? 0.958 -13.290 17.133 1.00 61.12 85 ARG A N 1
ATOM 667 C CA . ARG A 1 85 ? 2.241 -12.577 17.285 1.00 61.12 85 ARG A CA 1
ATOM 668 C C . ARG A 1 85 ? 2.681 -12.383 18.726 1.00 61.12 85 ARG A C 1
ATOM 670 O O . ARG A 1 85 ? 3.876 -12.437 18.976 1.00 61.12 85 ARG A O 1
ATOM 677 N N . VAL A 1 86 ? 1.760 -12.125 19.648 1.00 64.38 86 VAL A N 1
ATOM 678 C CA . VAL A 1 86 ? 2.091 -11.745 21.029 1.00 64.38 86 VAL A CA 1
ATOM 679 C C . VAL A 1 86 ? 2.221 -12.979 21.922 1.00 64.38 86 VAL A C 1
ATOM 681 O O . VAL A 1 86 ? 3.136 -13.028 22.739 1.00 64.38 86 VAL A O 1
ATOM 684 N N . GLU A 1 87 ? 1.393 -14.010 21.724 1.00 62.78 87 GLU A N 1
ATOM 685 C CA . GLU A 1 87 ? 1.471 -15.251 22.515 1.00 62.78 87 GLU A CA 1
ATOM 686 C C . GLU A 1 87 ? 2.792 -16.022 22.278 1.00 62.78 87 GLU A C 1
ATOM 688 O O . GLU A 1 87 ? 3.446 -16.349 23.271 1.00 62.78 87 GLU A O 1
ATOM 693 N N . PRO A 1 88 ? 3.289 -16.211 21.031 1.00 62.47 88 PRO A N 1
ATOM 694 C CA . PRO A 1 88 ? 4.588 -16.850 20.790 1.00 62.47 88 PRO A CA 1
ATOM 695 C C . PRO A 1 88 ? 5.774 -16.036 21.312 1.00 62.47 88 PRO A C 1
ATOM 697 O O . PRO A 1 88 ? 6.787 -16.607 21.709 1.00 62.47 88 PRO A O 1
ATOM 700 N N . LEU A 1 89 ? 5.664 -14.700 21.303 1.00 60.66 89 LEU A N 1
ATOM 701 C CA . LEU A 1 89 ? 6.684 -13.821 21.873 1.00 60.66 89 LEU A CA 1
ATOM 702 C C . LEU A 1 89 ? 6.735 -13.983 23.390 1.00 60.66 89 LEU A C 1
ATOM 704 O O . LEU A 1 89 ? 7.824 -14.169 23.920 1.00 60.66 89 LEU A O 1
ATOM 708 N N . ARG A 1 90 ? 5.582 -13.999 24.072 1.00 62.41 90 ARG A N 1
ATOM 709 C CA . ARG A 1 90 ? 5.508 -14.282 25.510 1.00 62.41 90 ARG A CA 1
ATOM 710 C C . ARG A 1 90 ? 6.157 -15.625 25.838 1.00 62.41 90 ARG A C 1
ATOM 712 O O . ARG A 1 90 ? 7.045 -15.660 26.673 1.00 62.41 90 ARG A O 1
ATOM 719 N N . GLU A 1 91 ? 5.787 -16.700 25.145 1.00 61.66 91 GLU A N 1
ATOM 720 C CA . GLU A 1 91 ? 6.355 -18.032 25.401 1.00 61.66 91 GLU A CA 1
ATOM 721 C C . GLU A 1 91 ? 7.856 -18.113 25.089 1.00 61.66 91 GLU A C 1
ATOM 723 O O . GLU A 1 91 ? 8.598 -18.837 25.750 1.00 61.66 91 GLU A O 1
ATOM 728 N N . ALA A 1 92 ? 8.333 -17.403 24.063 1.00 61.88 92 ALA A N 1
ATOM 729 C CA . ALA A 1 92 ? 9.759 -17.316 23.754 1.00 61.88 92 ALA A CA 1
ATOM 730 C C . ALA A 1 92 ? 10.533 -16.520 24.814 1.00 61.88 92 ALA A C 1
ATOM 732 O O . ALA A 1 92 ? 11.649 -16.897 25.164 1.00 61.88 92 ALA A O 1
ATOM 733 N N . LEU A 1 93 ? 9.934 -15.455 25.343 1.00 53.12 93 LEU A N 1
ATOM 734 C CA . LEU A 1 93 ? 10.529 -14.607 26.368 1.00 53.12 93 LEU A CA 1
ATOM 735 C C . LEU A 1 93 ? 10.483 -15.247 27.763 1.00 53.12 93 LEU A C 1
ATOM 737 O O . LEU A 1 93 ? 11.485 -15.218 28.464 1.00 53.12 93 LEU A O 1
ATOM 741 N N . GLU A 1 94 ? 9.384 -15.897 28.146 1.00 57.91 94 GLU A N 1
ATOM 742 C CA . GLU A 1 94 ? 9.278 -16.671 29.391 1.00 57.91 94 GLU A CA 1
ATOM 743 C C . GLU A 1 94 ? 10.284 -17.827 29.409 1.00 57.91 94 GLU A C 1
ATOM 745 O O . GLU A 1 94 ? 10.885 -18.105 30.442 1.00 57.91 94 GLU A O 1
ATOM 750 N N . ARG A 1 95 ? 10.544 -18.466 28.260 1.00 60.25 95 ARG A N 1
ATOM 751 C CA . ARG A 1 95 ? 11.621 -19.462 28.131 1.00 60.25 95 ARG A CA 1
ATOM 752 C C . ARG A 1 95 ? 13.017 -18.853 28.250 1.00 60.25 95 ARG A C 1
ATOM 754 O O . ARG A 1 95 ? 13.886 -19.492 28.825 1.00 60.25 95 ARG A O 1
ATOM 761 N N . ALA A 1 96 ? 13.230 -17.645 27.727 1.00 55.19 96 ALA A N 1
ATOM 762 C CA . ALA A 1 96 ? 14.508 -16.943 27.843 1.00 55.19 96 ALA A CA 1
ATOM 763 C C . ALA A 1 96 ? 14.798 -16.467 29.278 1.00 55.19 96 ALA A C 1
ATOM 765 O O . ALA A 1 96 ? 15.958 -16.359 29.659 1.00 55.19 96 ALA A O 1
ATOM 766 N N . VAL A 1 97 ? 13.756 -16.197 30.071 1.00 52.41 97 VAL A N 1
ATOM 767 C CA . VAL A 1 97 ? 13.873 -15.810 31.487 1.00 52.41 97 VAL A CA 1
ATOM 768 C C . VAL A 1 97 ? 14.007 -17.034 32.405 1.00 52.41 97 VAL A C 1
ATOM 770 O O . VAL A 1 97 ? 14.727 -16.974 33.395 1.00 52.41 97 VAL A O 1
ATOM 773 N N . ASN A 1 98 ? 13.358 -18.156 32.071 1.00 56.72 98 ASN A N 1
ATOM 774 C CA . ASN A 1 98 ? 13.315 -19.360 32.913 1.00 56.72 98 ASN A CA 1
ATOM 775 C C . ASN A 1 98 ? 14.373 -20.437 32.567 1.00 56.72 98 ASN A C 1
ATOM 777 O O . ASN A 1 98 ? 14.307 -21.527 33.132 1.00 56.72 98 ASN A O 1
ATOM 781 N N . GLY A 1 99 ? 15.312 -20.184 31.644 1.00 51.56 99 GLY A N 1
ATOM 782 C CA . GLY A 1 99 ? 16.247 -21.194 31.123 1.00 51.56 99 GLY A CA 1
ATOM 783 C C . GLY A 1 99 ? 17.720 -20.765 31.081 1.00 51.56 99 GLY A C 1
ATOM 784 O O . GLY A 1 99 ? 18.153 -20.167 30.104 1.00 51.56 99 GLY A O 1
ATOM 785 N N . ASP A 1 100 ? 18.438 -21.147 32.141 1.00 41.44 100 ASP A N 1
ATOM 786 C CA . ASP A 1 100 ? 19.859 -21.508 32.298 1.00 41.44 100 ASP A CA 1
ATOM 787 C C . ASP A 1 100 ? 21.002 -20.657 31.694 1.00 41.44 100 ASP A C 1
ATOM 789 O O . ASP A 1 100 ? 21.242 -20.561 30.493 1.00 41.44 100 ASP A O 1
ATOM 793 N N . ASP A 1 101 ? 21.832 -20.182 32.626 1.00 48.19 101 ASP A N 1
ATOM 794 C CA . ASP A 1 101 ? 23.044 -19.361 32.533 1.00 48.19 101 ASP A CA 1
ATOM 795 C C . ASP A 1 101 ? 24.254 -19.980 31.790 1.00 48.19 101 ASP A C 1
ATOM 797 O O . ASP A 1 101 ? 25.394 -19.575 32.023 1.00 48.19 101 ASP A O 1
ATOM 801 N N . GLN A 1 102 ? 24.090 -20.955 30.893 1.00 46.00 102 GLN A N 1
ATOM 802 C CA . GLN A 1 102 ? 25.237 -21.559 30.202 1.00 46.00 102 GLN A CA 1
ATOM 803 C C . GLN A 1 102 ? 24.956 -21.891 28.732 1.00 46.00 102 GLN A C 1
ATOM 805 O O . GLN A 1 102 ? 24.184 -22.783 28.407 1.00 46.00 102 GLN A O 1
ATOM 810 N N . ALA A 1 103 ? 25.723 -21.212 27.870 1.00 41.94 103 ALA A N 1
ATOM 811 C CA . ALA A 1 103 ? 25.899 -21.420 26.429 1.00 41.94 103 ALA A CA 1
ATOM 812 C C . ALA A 1 103 ? 24.891 -20.739 25.481 1.00 41.94 103 ALA A C 1
ATOM 814 O O . ALA A 1 103 ? 24.049 -21.390 24.881 1.00 41.94 103 ALA A O 1
ATOM 815 N N . ALA A 1 104 ? 25.099 -19.440 25.226 1.00 38.28 104 ALA A N 1
ATOM 816 C CA . ALA A 1 104 ? 25.038 -18.862 23.872 1.00 38.28 104 ALA A CA 1
ATOM 817 C C . ALA A 1 104 ? 25.568 -17.416 23.867 1.00 38.28 104 ALA A C 1
ATOM 819 O O . ALA A 1 104 ? 24.865 -16.456 23.557 1.00 38.28 104 ALA A O 1
ATOM 820 N N . GLY A 1 105 ? 26.850 -17.247 24.192 1.00 42.12 105 GLY A N 1
ATOM 821 C CA . GLY A 1 105 ? 27.595 -16.115 23.656 1.00 42.12 105 GLY A CA 1
ATOM 822 C C . GLY A 1 105 ? 27.838 -16.367 22.171 1.00 42.12 105 GLY A C 1
ATOM 823 O O . GLY A 1 105 ? 28.764 -17.091 21.830 1.00 42.12 105 GLY A O 1
ATOM 824 N N . SER A 1 106 ? 26.973 -15.858 21.297 1.00 42.34 106 SER A N 1
ATOM 825 C CA . SER A 1 106 ? 27.326 -15.406 19.940 1.00 42.34 106 SER A CA 1
ATOM 826 C C . SER A 1 106 ? 26.087 -14.891 19.203 1.00 42.34 106 SER A C 1
ATOM 828 O O . SER A 1 106 ? 25.136 -15.619 18.945 1.00 42.34 106 SER A O 1
ATOM 830 N N . ASP A 1 107 ? 26.139 -13.600 18.878 1.00 38.53 107 ASP A N 1
ATOM 831 C CA . ASP A 1 107 ? 25.470 -12.952 17.750 1.00 38.53 107 ASP A CA 1
ATOM 832 C C . ASP A 1 107 ? 23.973 -13.211 17.534 1.00 38.53 107 ASP A C 1
ATOM 834 O O . ASP A 1 107 ? 23.530 -13.598 16.453 1.00 38.53 107 ASP A O 1
ATOM 838 N N . LEU A 1 108 ? 23.150 -12.808 18.504 1.00 39.97 108 LEU A N 1
ATOM 839 C CA . LEU A 1 108 ? 21.836 -12.261 18.165 1.00 39.97 108 LEU A CA 1
ATOM 840 C C . LEU A 1 108 ? 21.978 -10.755 17.966 1.00 39.97 108 LEU A C 1
ATOM 842 O O . LEU A 1 108 ? 21.724 -9.947 18.857 1.00 39.97 108 LEU A O 1
ATOM 846 N N . ASN A 1 109 ? 22.398 -10.384 16.759 1.00 39.34 109 ASN A N 1
ATOM 847 C CA . ASN A 1 109 ? 22.266 -9.027 16.246 1.00 39.34 109 ASN A CA 1
ATOM 848 C C . ASN A 1 109 ? 20.762 -8.760 16.026 1.00 39.34 109 ASN A C 1
ATOM 850 O O . ASN A 1 109 ? 20.260 -8.836 14.905 1.00 39.34 109 ASN A O 1
ATOM 854 N N . LEU A 1 110 ? 20.009 -8.570 17.120 1.00 36.94 110 LEU A N 1
ATOM 855 C CA . LEU A 1 110 ? 18.617 -8.142 17.056 1.00 36.94 110 LEU A CA 1
ATOM 856 C C . LEU A 1 110 ? 18.618 -6.736 16.441 1.00 36.94 110 LEU A C 1
ATOM 858 O O . LEU A 1 110 ? 19.242 -5.837 17.014 1.00 36.94 110 LEU A O 1
ATOM 862 N N . PRO A 1 111 ? 17.956 -6.519 15.290 1.00 39.69 111 PRO A N 1
ATOM 863 C CA . PRO A 1 111 ? 17.848 -5.191 14.709 1.00 39.69 111 PRO A CA 1
ATOM 864 C C . PRO A 1 111 ? 17.235 -4.247 15.744 1.00 39.69 111 PRO A C 1
ATOM 866 O O . PRO A 1 111 ? 16.145 -4.516 16.251 1.00 39.69 111 PRO A O 1
ATOM 869 N N . GLN A 1 112 ? 17.959 -3.173 16.062 1.00 41.31 112 GLN A N 1
ATOM 870 C CA . GLN A 1 112 ? 17.501 -2.083 16.920 1.00 41.31 112 GLN A CA 1
ATOM 871 C C . GLN A 1 112 ? 16.070 -1.673 16.534 1.00 41.31 112 GLN A C 1
ATOM 873 O O . GLN A 1 112 ? 15.815 -1.376 15.368 1.00 41.31 112 GLN A O 1
ATOM 878 N N . ASP A 1 113 ? 15.159 -1.692 17.510 1.00 42.81 113 ASP A N 1
ATOM 879 C CA . ASP A 1 113 ? 13.896 -0.944 17.546 1.00 42.81 113 ASP A CA 1
ATOM 880 C C . ASP A 1 113 ? 13.149 -0.801 16.204 1.00 42.81 113 ASP A C 1
ATOM 882 O O . ASP A 1 113 ? 12.866 0.303 15.733 1.00 42.81 113 ASP A O 1
ATOM 886 N N . VAL A 1 114 ? 12.790 -1.916 15.561 1.00 52.81 114 VAL A N 1
ATOM 887 C CA . VAL A 1 114 ? 11.909 -1.855 14.385 1.00 52.81 114 VAL A CA 1
ATOM 888 C C . VAL A 1 114 ? 10.472 -1.683 14.869 1.00 52.81 114 VAL A C 1
ATOM 890 O O . VAL A 1 114 ? 9.787 -2.664 15.160 1.00 52.81 114 VAL A O 1
ATOM 893 N N . GLU A 1 115 ? 10.010 -0.432 14.946 1.00 54.16 115 GLU A N 1
ATOM 894 C CA . GLU A 1 115 ? 8.597 -0.119 15.175 1.00 54.16 115 GLU A CA 1
ATOM 895 C C . GLU A 1 115 ? 7.735 -0.981 14.230 1.00 54.16 115 GLU A C 1
ATOM 897 O O . GLU A 1 115 ? 7.953 -0.973 13.006 1.00 54.16 115 GLU A O 1
ATOM 902 N N . PRO A 1 116 ? 6.785 -1.778 14.754 1.00 69.38 116 PRO A N 1
ATOM 903 C CA . PRO A 1 116 ? 5.959 -2.622 13.912 1.00 69.38 116 PRO A CA 1
ATOM 904 C C . PRO A 1 116 ? 5.186 -1.720 12.947 1.00 69.38 116 PRO A C 1
ATOM 906 O O . PRO A 1 116 ? 4.536 -0.764 13.354 1.00 69.38 116 PRO A O 1
ATOM 909 N N . LYS A 1 117 ? 5.257 -2.007 11.644 1.00 79.38 117 LYS A N 1
ATOM 910 C CA . LYS A 1 117 ? 4.553 -1.229 10.613 1.00 79.38 117 LYS A CA 1
ATOM 911 C C . LYS A 1 117 ? 3.349 -1.990 10.054 1.00 79.38 117 LYS A C 1
ATOM 913 O O . LYS A 1 117 ? 3.366 -3.226 10.043 1.00 79.38 117 LYS A O 1
ATOM 918 N N . PRO A 1 118 ? 2.335 -1.281 9.520 1.00 82.56 118 PRO A N 1
ATOM 919 C CA . PRO A 1 118 ? 1.229 -1.916 8.817 1.00 82.56 118 PRO A CA 1
ATOM 920 C C . PRO A 1 118 ? 1.701 -2.811 7.664 1.00 82.56 118 PRO A C 1
ATOM 922 O O . PRO A 1 118 ? 2.775 -2.610 7.083 1.00 82.56 118 PRO A O 1
ATOM 925 N N . GLN A 1 119 ? 0.889 -3.804 7.311 1.00 82.12 119 GLN A N 1
ATOM 926 C CA . GLN A 1 119 ? 1.144 -4.629 6.135 1.00 82.12 119 GLN A CA 1
ATOM 927 C C . GLN A 1 119 ? 0.965 -3.802 4.856 1.00 82.12 119 GLN A C 1
ATOM 929 O O . GLN A 1 119 ? 0.124 -2.908 4.791 1.00 82.12 119 GLN A O 1
ATOM 934 N N . PHE A 1 120 ? 1.767 -4.105 3.838 1.00 92.69 120 PHE A N 1
ATOM 935 C CA . PHE A 1 120 ? 1.605 -3.502 2.524 1.00 92.69 120 PHE A CA 1
ATOM 936 C C . PHE A 1 120 ? 0.413 -4.094 1.783 1.00 92.69 120 PHE A C 1
ATOM 938 O O . PHE A 1 120 ? 0.287 -5.311 1.661 1.00 92.69 120 PHE A O 1
ATOM 945 N N . THR A 1 121 ? -0.379 -3.211 1.187 1.00 92.50 121 THR A N 1
ATOM 946 C CA . THR A 1 121 ? -1.224 -3.556 0.049 1.00 92.50 121 THR A CA 1
ATOM 947 C C . THR A 1 121 ? -0.344 -3.617 -1.192 1.00 92.50 121 THR A C 1
ATOM 949 O O . THR A 1 121 ? 0.448 -2.704 -1.437 1.00 92.50 121 THR A O 1
ATOM 952 N N . VAL A 1 122 ? -0.448 -4.703 -1.959 1.00 93.75 122 VAL A N 1
ATOM 953 C CA . VAL A 1 122 ? 0.432 -4.977 -3.102 1.00 93.75 122 VAL A CA 1
ATOM 954 C C . VAL A 1 122 ? -0.363 -4.936 -4.394 1.00 93.75 122 VAL A C 1
ATOM 956 O O . VAL A 1 122 ? -1.394 -5.591 -4.519 1.00 93.75 122 VAL A O 1
ATOM 959 N N . GLY A 1 123 ? 0.150 -4.205 -5.377 1.00 92.69 123 GLY A N 1
ATOM 960 C CA . GLY A 1 123 ? -0.325 -4.260 -6.749 1.00 92.69 123 GLY A CA 1
ATOM 961 C C . GLY A 1 123 ? 0.764 -4.718 -7.704 1.00 92.69 123 GLY A C 1
ATOM 962 O O . GLY A 1 123 ? 1.953 -4.484 -7.490 1.00 92.69 123 GLY A O 1
ATOM 963 N N . THR A 1 124 ? 0.351 -5.389 -8.772 1.00 93.44 124 THR A N 1
ATOM 964 C CA . THR A 1 124 ? 1.241 -5.829 -9.848 1.00 93.44 124 THR A CA 1
ATOM 965 C C . THR A 1 124 ? 0.713 -5.335 -11.183 1.00 93.44 124 THR A C 1
ATOM 967 O O . THR A 1 124 ? -0.490 -5.152 -11.376 1.00 93.44 124 THR A O 1
ATOM 970 N N . PHE A 1 125 ? 1.627 -5.059 -12.103 1.00 95.31 125 PHE A N 1
ATOM 971 C CA . PHE A 1 125 ? 1.290 -4.572 -13.429 1.00 95.31 125 PHE A CA 1
ATOM 972 C C . PHE A 1 125 ? 2.360 -5.003 -14.426 1.00 95.31 125 PHE A C 1
ATOM 974 O O . PHE A 1 125 ? 3.541 -4.757 -14.218 1.00 95.31 125 PHE A O 1
ATOM 981 N N . THR A 1 126 ? 1.951 -5.619 -15.530 1.00 94.94 126 THR A N 1
ATOM 982 C CA . THR A 1 126 ? 2.871 -5.958 -16.618 1.00 94.94 126 THR A CA 1
ATOM 983 C C . THR A 1 126 ? 2.650 -5.010 -17.781 1.00 94.94 126 THR A C 1
ATOM 985 O O . THR A 1 126 ? 1.608 -5.046 -18.438 1.00 94.94 126 THR A O 1
ATOM 988 N N . LEU A 1 127 ? 3.667 -4.206 -18.069 1.00 94.62 127 LEU A N 1
ATOM 989 C CA . LEU A 1 127 ? 3.763 -3.435 -19.293 1.00 94.62 127 LEU A CA 1
ATOM 990 C C . LEU A 1 127 ? 4.181 -4.379 -20.421 1.00 94.62 127 LEU A C 1
ATOM 992 O O . LEU A 1 127 ? 5.335 -4.801 -20.485 1.00 94.62 127 LEU A O 1
ATOM 996 N N . ARG A 1 128 ? 3.226 -4.767 -21.266 1.00 93.12 128 ARG A N 1
ATOM 997 C CA . ARG A 1 128 ? 3.465 -5.736 -22.341 1.00 93.12 128 ARG A CA 1
ATOM 998 C C . ARG A 1 128 ? 4.025 -5.069 -23.588 1.00 93.12 128 ARG A C 1
ATOM 1000 O O . ARG A 1 128 ? 3.619 -3.954 -23.906 1.00 93.12 128 ARG A O 1
ATOM 1007 N N . ASN A 1 129 ? 4.882 -5.792 -24.308 1.00 91.69 129 ASN A N 1
ATOM 1008 C CA . ASN A 1 129 ? 5.432 -5.386 -25.605 1.00 91.69 129 ASN A CA 1
ATOM 1009 C C . ASN A 1 129 ? 6.022 -3.965 -25.590 1.00 91.69 129 ASN A C 1
ATOM 1011 O O . ASN A 1 129 ? 5.814 -3.176 -26.510 1.00 91.69 129 ASN A O 1
ATOM 1015 N N . PHE A 1 130 ? 6.727 -3.628 -24.512 1.00 92.19 130 PHE A N 1
ATOM 1016 C CA . PHE A 1 130 ? 7.292 -2.314 -24.286 1.00 92.19 130 PHE A CA 1
ATOM 1017 C C . PHE A 1 130 ? 8.296 -1.941 -25.378 1.00 92.19 130 PHE A C 1
ATOM 1019 O O . PHE A 1 130 ? 9.296 -2.632 -25.588 1.00 92.19 130 PHE A O 1
ATOM 1026 N N . ARG A 1 131 ? 8.012 -0.810 -26.029 1.00 89.19 131 ARG A N 1
ATOM 1027 C CA . ARG A 1 131 ? 8.873 -0.119 -26.992 1.00 89.19 131 ARG A CA 1
ATOM 1028 C C . ARG A 1 131 ? 8.682 1.391 -26.834 1.00 89.19 131 ARG A C 1
ATOM 1030 O O . ARG A 1 131 ? 7.618 1.871 -27.219 1.00 89.19 131 ARG A O 1
ATOM 1037 N N . PRO A 1 132 ? 9.661 2.158 -26.317 1.00 83.44 132 PRO A N 1
ATOM 1038 C CA . PRO A 1 132 ? 9.455 3.547 -25.884 1.00 83.44 132 PRO A CA 1
ATOM 1039 C C . PRO A 1 132 ? 8.687 4.441 -26.876 1.00 83.44 132 PRO A C 1
ATOM 1041 O O . PRO A 1 132 ? 7.831 5.227 -26.476 1.00 83.44 132 PRO A O 1
ATOM 1044 N N . GLN A 1 133 ? 8.948 4.288 -28.179 1.00 81.31 133 GLN A N 1
ATOM 1045 C CA . GLN A 1 133 ? 8.357 5.106 -29.246 1.00 81.31 133 GLN A CA 1
ATOM 1046 C C . GLN A 1 133 ? 6.950 4.657 -29.689 1.00 81.31 133 GLN A C 1
ATOM 1048 O O . GLN A 1 133 ? 6.221 5.447 -30.282 1.00 81.31 133 GLN A O 1
ATOM 1053 N N . GLN A 1 134 ? 6.559 3.410 -29.407 1.00 86.06 134 GLN A N 1
ATOM 1054 C CA . GLN A 1 134 ? 5.290 2.806 -29.847 1.00 86.06 134 GLN A CA 1
ATOM 1055 C C . GLN A 1 134 ? 4.253 2.711 -28.717 1.00 86.06 134 GLN A C 1
ATOM 1057 O O . GLN A 1 134 ? 3.133 2.255 -28.939 1.00 86.06 134 GLN A O 1
ATOM 1062 N N . MET A 1 135 ? 4.609 3.135 -27.501 1.00 88.88 135 MET A N 1
ATOM 1063 C CA . MET A 1 135 ? 3.700 3.089 -26.361 1.00 88.88 135 MET A CA 1
ATOM 1064 C C . MET A 1 135 ? 2.794 4.328 -26.280 1.00 88.88 135 MET A C 1
ATOM 1066 O O . MET A 1 135 ? 3.216 5.437 -26.621 1.00 88.88 135 MET A O 1
ATOM 1070 N N . PRO A 1 136 ? 1.571 4.175 -25.737 1.00 90.31 136 PRO A N 1
ATOM 1071 C CA . PRO A 1 136 ? 0.754 5.298 -25.289 1.00 90.31 136 PRO A CA 1
ATOM 1072 C C . PRO A 1 136 ? 1.497 6.208 -24.304 1.00 90.31 136 PRO A C 1
ATOM 1074 O O . PRO A 1 136 ? 2.296 5.740 -23.495 1.00 90.31 136 PRO A O 1
ATOM 1077 N N . THR A 1 137 ? 1.170 7.503 -24.305 1.00 92.00 137 THR A N 1
ATOM 1078 C CA . THR A 1 137 ? 1.793 8.503 -23.417 1.00 92.00 137 THR A CA 1
ATOM 1079 C C . THR A 1 137 ? 1.631 8.170 -21.936 1.00 92.00 137 THR A C 1
ATOM 1081 O O . THR A 1 137 ? 2.526 8.439 -21.142 1.00 92.00 137 THR A O 1
ATOM 1084 N N . ARG A 1 138 ? 0.488 7.597 -21.553 1.00 94.50 138 ARG A N 1
ATOM 1085 C CA . ARG A 1 138 ? 0.166 7.243 -20.172 1.00 94.50 138 ARG A CA 1
ATOM 1086 C C . ARG A 1 138 ? -0.571 5.916 -20.145 1.00 94.50 138 ARG A C 1
ATOM 1088 O O . ARG A 1 138 ? -1.491 5.702 -20.932 1.00 94.50 138 ARG A O 1
ATOM 1095 N N . ILE A 1 139 ? -0.183 5.048 -19.222 1.00 95.75 139 ILE A N 1
ATOM 1096 C CA . ILE A 1 139 ? -0.782 3.733 -19.021 1.00 95.75 139 ILE A CA 1
ATOM 1097 C C . ILE A 1 139 ? -1.052 3.543 -17.536 1.00 95.75 139 ILE A C 1
ATOM 1099 O O . ILE A 1 139 ? -0.295 3.999 -16.683 1.00 95.75 139 ILE A O 1
ATOM 1103 N N . PHE A 1 140 ? -2.150 2.863 -17.234 1.00 95.56 140 PHE A N 1
ATOM 1104 C CA . PHE A 1 140 ? -2.610 2.641 -15.876 1.00 95.56 140 PHE A CA 1
ATOM 1105 C C . PHE A 1 140 ? -2.593 1.158 -15.534 1.00 95.56 140 PHE A C 1
ATOM 1107 O O . PHE A 1 140 ? -3.024 0.329 -16.338 1.00 95.56 140 PHE A O 1
ATOM 1114 N N . SER A 1 141 ? -2.197 0.831 -14.309 1.00 95.50 141 SER A N 1
ATOM 1115 C CA . SER A 1 141 ? -2.457 -0.491 -13.754 1.00 95.50 141 SER A CA 1
ATOM 1116 C C . SER A 1 141 ? -3.950 -0.711 -13.490 1.00 95.50 141 SER A C 1
ATOM 1118 O O . SER A 1 141 ? -4.787 0.207 -13.500 1.00 95.50 141 SER A O 1
ATOM 1120 N N . GLN A 1 142 ? -4.290 -1.956 -13.160 1.00 90.94 142 GLN A N 1
ATOM 1121 C CA . GLN A 1 142 ? -5.553 -2.240 -12.490 1.00 90.94 142 GLN A CA 1
ATOM 1122 C C . GLN A 1 142 ? -5.625 -1.501 -11.145 1.00 90.94 142 GLN A C 1
ATOM 1124 O O . GLN A 1 142 ? -4.606 -1.102 -10.574 1.00 90.94 142 GLN A O 1
ATOM 1129 N N . LYS A 1 143 ? -6.852 -1.273 -10.675 1.00 93.69 143 LYS A N 1
ATOM 1130 C CA . LYS A 1 143 ? -7.095 -0.677 -9.361 1.00 93.69 143 LYS A CA 1
ATOM 1131 C C . LYS A 1 143 ? -6.901 -1.745 -8.293 1.00 93.69 143 LYS A C 1
ATOM 1133 O O . LYS A 1 143 ? -7.393 -2.856 -8.458 1.00 93.69 143 LYS A O 1
ATOM 1138 N N . VAL A 1 144 ? -6.237 -1.382 -7.207 1.00 90.31 144 VAL A N 1
ATOM 1139 C CA . VAL A 1 144 ? -6.083 -2.226 -6.020 1.00 90.31 144 VAL A CA 1
ATOM 1140 C C . VAL A 1 144 ? -6.726 -1.509 -4.846 1.00 90.31 144 VAL A C 1
ATOM 1142 O O . VAL A 1 144 ? -6.625 -0.289 -4.747 1.00 90.31 144 VAL A O 1
ATOM 1145 N N . VAL A 1 145 ? -7.417 -2.256 -3.992 1.00 87.25 145 VAL A N 1
ATOM 1146 C CA . VAL A 1 145 ? -8.086 -1.720 -2.805 1.00 87.25 145 VAL A CA 1
ATOM 1147 C C . VAL A 1 145 ? -7.294 -2.150 -1.576 1.00 87.25 145 VAL A C 1
ATOM 1149 O O . VAL A 1 145 ? -6.943 -3.324 -1.472 1.00 87.25 145 VAL A O 1
ATOM 1152 N N . ASP A 1 146 ? -6.970 -1.208 -0.692 1.00 88.69 146 ASP A N 1
ATOM 1153 C CA . ASP A 1 146 ? -6.357 -1.527 0.599 1.00 88.69 146 ASP A CA 1
ATOM 1154 C C . ASP A 1 146 ? -7.397 -1.958 1.642 1.00 88.69 146 ASP A C 1
ATOM 1156 O O . ASP A 1 146 ? -8.607 -1.930 1.411 1.00 88.69 146 ASP A O 1
ATOM 1160 N N . ASP A 1 147 ? -6.927 -2.367 2.815 1.00 81.56 147 ASP A N 1
ATOM 1161 C CA . ASP A 1 147 ? -7.776 -2.817 3.917 1.00 81.56 147 ASP A CA 1
ATOM 1162 C C . ASP A 1 147 ? -8.616 -1.696 4.556 1.00 81.56 147 ASP A C 1
ATOM 1164 O O . ASP A 1 147 ? -9.537 -1.977 5.321 1.00 81.56 147 ASP A O 1
ATOM 1168 N N . LEU A 1 148 ? -8.336 -0.433 4.222 1.00 84.56 148 LEU A N 1
ATOM 1169 C CA . LEU A 1 148 ? -9.131 0.733 4.609 1.00 84.56 148 LEU A CA 1
ATOM 1170 C C . LEU A 1 148 ? -10.122 1.164 3.513 1.00 84.56 148 LEU A C 1
ATOM 1172 O O . LEU A 1 148 ? -10.792 2.191 3.651 1.00 84.56 148 LEU A O 1
ATOM 1176 N N . GLY A 1 149 ? -10.217 0.409 2.414 1.00 82.12 149 GLY A N 1
ATOM 1177 C CA . GLY A 1 149 ? -11.104 0.698 1.289 1.00 82.12 149 GLY A CA 1
ATOM 1178 C C . GLY A 1 149 ? -10.594 1.782 0.332 1.00 82.12 149 GLY A C 1
ATOM 1179 O O . GLY A 1 149 ? -11.348 2.231 -0.539 1.00 82.12 149 GLY A O 1
ATOM 1180 N N . SER A 1 150 ? -9.339 2.223 0.455 1.00 92.44 150 SER A N 1
ATOM 1181 C CA . SER A 1 150 ? -8.733 3.173 -0.480 1.00 92.44 150 SER A CA 1
ATOM 1182 C C . SER A 1 150 ? -8.296 2.475 -1.766 1.00 92.44 150 SER A C 1
ATOM 1184 O O . SER A 1 150 ? -7.734 1.386 -1.759 1.00 92.44 150 SER A O 1
ATOM 1186 N N . ILE A 1 151 ? -8.558 3.129 -2.892 1.00 92.94 151 ILE A N 1
ATOM 1187 C CA . ILE A 1 151 ? -8.331 2.648 -4.249 1.00 92.94 151 ILE A CA 1
ATOM 1188 C C . ILE A 1 151 ? -7.055 3.275 -4.801 1.00 92.94 151 ILE A C 1
ATOM 1190 O O . ILE A 1 151 ? -6.999 4.483 -5.052 1.00 92.94 151 ILE A O 1
ATOM 1194 N N . TRP A 1 152 ? -6.083 2.419 -5.078 1.00 97.44 152 TRP A N 1
ATOM 1195 C CA . TRP A 1 152 ? -4.750 2.752 -5.554 1.00 97.44 152 TRP A CA 1
ATOM 1196 C C . TRP A 1 152 ? -4.534 2.290 -6.988 1.00 97.44 152 TRP A C 1
ATOM 1198 O O . TRP A 1 152 ? -5.072 1.267 -7.425 1.00 97.44 152 TRP A O 1
ATOM 1208 N N . ARG A 1 153 ? -3.706 3.028 -7.723 1.00 97.12 153 ARG A N 1
ATOM 1209 C CA . ARG A 1 153 ? -3.343 2.703 -9.104 1.00 97.12 153 ARG A CA 1
ATOM 1210 C C . ARG A 1 153 ? -1.959 3.237 -9.436 1.00 97.12 153 ARG A C 1
ATOM 1212 O O . ARG A 1 153 ? -1.629 4.360 -9.071 1.00 97.12 153 ARG A O 1
ATOM 1219 N N . LEU A 1 154 ? -1.177 2.448 -10.161 1.00 98.19 154 LEU A N 1
ATOM 1220 C CA . LEU A 1 154 ? 0.083 2.881 -10.746 1.00 98.19 154 LEU A CA 1
ATOM 1221 C C . LEU A 1 154 ? -0.181 3.548 -12.103 1.00 98.19 154 LEU A C 1
ATOM 1223 O O . LEU A 1 154 ? -0.884 2.992 -12.951 1.00 98.19 154 LEU A O 1
ATOM 1227 N N . GLU A 1 155 ? 0.397 4.724 -12.305 1.00 97.62 155 GLU A N 1
ATOM 1228 C CA . GLU A 1 155 ? 0.454 5.448 -13.571 1.00 97.62 155 GLU A CA 1
ATOM 1229 C C . GLU A 1 155 ? 1.884 5.383 -14.104 1.00 97.62 155 GLU A C 1
ATOM 1231 O O . GLU A 1 155 ? 2.828 5.773 -13.420 1.00 97.62 155 GLU A O 1
ATOM 1236 N N . VAL A 1 156 ? 2.045 4.888 -15.326 1.00 97.31 156 VAL A N 1
ATOM 1237 C CA . VAL A 1 156 ? 3.341 4.778 -15.998 1.00 97.31 156 VAL A CA 1
ATOM 1238 C C . VAL A 1 156 ? 3.303 5.633 -17.255 1.00 97.31 156 VAL A C 1
ATOM 1240 O O . VAL A 1 156 ? 2.365 5.522 -18.049 1.00 97.31 156 VAL A O 1
ATOM 1243 N N . PHE A 1 157 ? 4.328 6.458 -17.456 1.00 96.50 157 PHE A N 1
ATOM 1244 C CA . PHE A 1 157 ? 4.544 7.181 -18.706 1.00 96.50 157 PHE A CA 1
ATOM 1245 C C . PHE A 1 157 ? 5.755 6.557 -19.392 1.00 96.50 157 PHE A C 1
ATOM 1247 O O . PHE A 1 157 ? 6.892 6.854 -19.029 1.00 96.50 157 PHE A O 1
ATOM 1254 N N . PRO A 1 158 ? 5.527 5.627 -20.329 1.00 93.25 158 PRO A N 1
ATOM 1255 C CA . PRO A 1 158 ? 6.589 4.828 -20.933 1.00 93.25 158 PRO A CA 1
ATOM 1256 C C . PRO A 1 158 ? 7.349 5.546 -22.055 1.00 93.25 158 PRO A C 1
ATOM 1258 O O . PRO A 1 158 ? 8.359 5.027 -22.525 1.00 93.25 158 PRO A O 1
ATOM 1261 N N . ARG A 1 159 ? 6.845 6.696 -22.521 1.00 88.81 159 ARG A N 1
ATOM 1262 C CA . ARG A 1 159 ? 7.407 7.454 -23.640 1.00 88.81 159 ARG A CA 1
ATOM 1263 C C . ARG A 1 159 ? 8.336 8.553 -23.130 1.00 88.81 159 ARG A C 1
ATOM 1265 O O . ARG A 1 159 ? 7.927 9.355 -22.298 1.00 88.81 159 ARG A O 1
ATOM 1272 N N . GLY A 1 160 ? 9.526 8.641 -23.717 1.00 86.19 160 GLY A N 1
ATOM 1273 C CA . GLY A 1 160 ? 10.520 9.670 -23.417 1.00 86.19 160 GLY A CA 1
ATOM 1274 C C . GLY A 1 160 ? 11.925 9.084 -23.337 1.00 86.19 160 GLY A C 1
ATOM 1275 O O . GLY A 1 160 ? 12.136 7.927 -23.700 1.00 86.19 160 GLY A O 1
ATOM 1276 N N . GLU A 1 161 ? 12.864 9.897 -22.857 1.00 90.12 161 GLU A N 1
ATOM 1277 C CA . GLU A 1 161 ? 14.201 9.450 -22.428 1.00 90.12 161 GLU A CA 1
ATOM 1278 C C . GLU A 1 161 ? 14.159 8.718 -21.084 1.00 90.12 161 GLU A C 1
ATOM 1280 O O . GLU A 1 161 ? 15.008 7.882 -20.785 1.00 90.12 161 GLU A O 1
ATOM 1285 N N . TRP A 1 162 ? 13.136 9.034 -20.294 1.00 93.75 162 TRP A N 1
ATOM 1286 C CA . TRP A 1 162 ? 12.851 8.406 -19.024 1.00 93.75 162 TRP A CA 1
ATOM 1287 C C . TRP A 1 162 ? 11.430 7.879 -19.031 1.00 93.75 162 TRP A C 1
ATOM 1289 O O . TRP A 1 162 ? 10.480 8.596 -19.355 1.00 93.75 162 TRP A O 1
ATOM 1299 N N . MET A 1 163 ? 11.280 6.631 -18.613 1.00 95.19 163 MET A N 1
ATOM 1300 C CA . MET A 1 163 ? 9.993 6.135 -18.170 1.00 95.19 163 MET A CA 1
ATOM 1301 C C . MET A 1 163 ? 9.756 6.624 -16.746 1.00 95.19 163 MET A C 1
ATOM 1303 O O . MET A 1 163 ? 10.566 6.354 -15.857 1.00 95.19 163 MET A O 1
ATOM 1307 N N . SER A 1 164 ? 8.628 7.291 -16.529 1.00 97.00 164 SER A N 1
ATOM 1308 C CA . SER A 1 164 ? 8.201 7.726 -15.200 1.00 97.00 164 SER A CA 1
ATOM 1309 C C . SER A 1 164 ? 7.120 6.810 -14.637 1.00 97.00 164 SER A C 1
ATOM 1311 O O . SER A 1 164 ? 6.343 6.200 -15.379 1.00 97.00 164 SER A O 1
ATOM 1313 N N . ALA A 1 165 ? 7.082 6.697 -13.313 1.00 97.75 165 ALA A N 1
ATOM 1314 C CA . ALA A 1 165 ? 6.132 5.855 -12.601 1.00 97.75 165 ALA A CA 1
ATOM 1315 C C . ALA A 1 165 ? 5.647 6.560 -11.333 1.00 97.75 165 ALA A C 1
ATOM 1317 O O . ALA A 1 165 ? 6.452 6.960 -10.489 1.00 97.75 165 ALA A O 1
ATOM 1318 N N . TYR A 1 166 ? 4.329 6.672 -11.189 1.00 98.19 166 TYR A N 1
ATOM 1319 C CA . TYR A 1 166 ? 3.682 7.354 -10.075 1.00 98.19 166 TYR A CA 1
ATOM 1320 C C . TYR A 1 166 ? 2.548 6.515 -9.500 1.00 98.19 166 TYR A C 1
ATOM 1322 O O . TYR A 1 166 ? 1.732 5.958 -10.229 1.00 98.19 166 TYR A O 1
ATOM 1330 N N . LEU A 1 167 ? 2.468 6.440 -8.180 1.00 98.31 167 LEU A N 1
ATOM 1331 C CA . LEU A 1 167 ? 1.333 5.868 -7.481 1.00 98.31 167 LEU A CA 1
ATOM 1332 C C . LEU A 1 167 ? 0.275 6.952 -7.269 1.00 98.31 167 LEU A C 1
ATOM 1334 O O . LEU A 1 167 ? 0.596 8.057 -6.844 1.00 98.31 167 LEU A O 1
ATOM 1338 N N . THR A 1 168 ? -0.986 6.627 -7.539 1.00 97.94 168 THR A N 1
ATOM 1339 C CA . THR A 1 168 ? -2.126 7.541 -7.413 1.00 97.94 168 THR A CA 1
ATOM 1340 C C . THR A 1 168 ? -3.166 6.995 -6.446 1.00 97.94 168 THR A C 1
ATOM 1342 O O . THR A 1 168 ? -3.531 5.817 -6.508 1.00 97.94 168 THR A O 1
ATOM 1345 N N . LEU A 1 169 ? -3.682 7.877 -5.586 1.00 97.81 169 LEU A N 1
ATOM 1346 C CA . LEU A 1 169 ? -4.848 7.616 -4.741 1.00 97.81 169 LEU A CA 1
ATOM 1347 C C . LEU A 1 169 ? -6.119 8.052 -5.481 1.00 97.81 169 LEU A C 1
ATOM 1349 O O . LEU A 1 169 ? -6.473 9.228 -5.488 1.00 97.81 169 LEU A O 1
ATOM 1353 N N . ASN A 1 170 ? -6.846 7.130 -6.111 1.00 93.50 170 ASN A N 1
ATOM 1354 C CA . ASN A 1 170 ? -8.036 7.472 -6.901 1.00 93.50 170 ASN A CA 1
ATOM 1355 C C . ASN A 1 170 ? -9.229 7.893 -6.026 1.00 93.50 170 ASN A C 1
ATOM 1357 O O . ASN A 1 170 ? -9.948 8.843 -6.350 1.00 93.50 170 ASN A O 1
ATOM 1361 N N . LYS A 1 171 ? -9.472 7.155 -4.941 1.00 92.19 171 LYS A N 1
ATOM 1362 C CA . LYS A 1 171 ? -10.549 7.383 -3.964 1.00 92.19 171 LYS A CA 1
ATOM 1363 C C . LYS A 1 171 ? -10.137 6.719 -2.660 1.00 92.19 171 LYS A C 1
ATOM 1365 O O . LYS A 1 171 ? -9.684 5.590 -2.719 1.00 92.19 171 LYS A O 1
ATOM 1370 N N . GLY A 1 172 ? -10.311 7.361 -1.514 1.00 92.00 172 GLY A N 1
ATOM 1371 C CA . GLY A 1 172 ? -9.951 6.741 -0.241 1.00 92.00 172 GLY A CA 1
ATOM 1372 C C . GLY A 1 172 ? -9.703 7.753 0.860 1.00 92.00 172 GLY A C 1
ATOM 1373 O O . GLY A 1 172 ? -10.258 8.856 0.838 1.00 92.00 172 GLY A O 1
ATOM 1374 N N . LEU A 1 173 ? -8.882 7.357 1.825 1.00 92.31 173 LEU A N 1
ATOM 1375 C CA . LEU A 1 173 ? -8.557 8.158 2.997 1.00 92.31 173 LEU A CA 1
ATOM 1376 C C . LEU A 1 173 ? -7.266 8.944 2.772 1.00 92.31 173 LEU A C 1
ATOM 1378 O O . LEU A 1 173 ? -6.226 8.383 2.435 1.00 92.31 173 LEU A O 1
ATOM 1382 N N . GLU A 1 174 ? -7.340 10.253 2.985 1.00 96.00 174 GLU A N 1
ATOM 1383 C CA . GLU A 1 174 ? -6.197 11.155 2.856 1.00 96.00 174 GLU A CA 1
ATOM 1384 C C . GLU A 1 174 ? -5.311 11.112 4.103 1.00 96.00 174 GLU A C 1
ATOM 1386 O O . GLU A 1 174 ? -5.807 11.179 5.240 1.00 96.00 174 GLU A O 1
ATOM 1391 N N . GLY A 1 175 ? -4.000 11.058 3.885 1.00 95.69 175 GLY A N 1
ATOM 1392 C CA . GLY A 1 175 ? -3.003 10.999 4.947 1.00 95.69 175 GLY A CA 1
ATOM 1393 C C . GLY A 1 175 ? -1.629 10.590 4.439 1.00 95.69 175 GLY A C 1
ATOM 1394 O O . GLY A 1 175 ? -1.350 10.635 3.238 1.00 95.69 175 GLY A O 1
ATOM 1395 N N . ARG A 1 176 ? -0.753 10.202 5.364 1.00 97.31 176 ARG A N 1
ATOM 1396 C CA . ARG A 1 176 ? 0.632 9.853 5.036 1.00 97.31 176 ARG A CA 1
ATOM 1397 C C . ARG A 1 176 ? 0.781 8.373 4.720 1.00 97.31 176 ARG A C 1
ATOM 1399 O O . ARG A 1 176 ? 0.453 7.510 5.534 1.00 97.31 176 ARG A O 1
ATOM 1406 N N . TYR A 1 177 ? 1.348 8.088 3.554 1.00 97.69 177 TYR A N 1
ATOM 1407 C CA . TYR A 1 177 ? 1.596 6.727 3.100 1.00 97.69 177 TYR A CA 1
ATOM 1408 C C . TYR A 1 177 ? 3.061 6.531 2.737 1.00 97.69 177 TYR A C 1
ATOM 1410 O O . TYR A 1 177 ? 3.683 7.373 2.087 1.00 97.69 177 TYR A O 1
ATOM 1418 N N . GLU A 1 178 ? 3.580 5.375 3.131 1.00 97.38 178 GLU A N 1
ATOM 1419 C CA . GLU A 1 178 ? 4.826 4.826 2.626 1.00 97.38 178 GLU A CA 1
ATOM 1420 C C . GLU A 1 178 ? 4.494 3.921 1.442 1.00 97.38 178 GLU A C 1
ATOM 1422 O O . GLU A 1 178 ? 3.617 3.052 1.526 1.00 97.38 178 GLU A O 1
ATOM 1427 N N . TYR A 1 179 ? 5.211 4.101 0.340 1.00 98.12 179 TYR A N 1
ATOM 1428 C CA . TYR A 1 179 ? 5.022 3.287 -0.846 1.00 98.12 179 TYR A CA 1
ATOM 1429 C C . TYR A 1 179 ? 6.338 2.953 -1.530 1.00 98.12 179 TYR A C 1
ATOM 1431 O O . TYR A 1 179 ? 7.353 3.631 -1.384 1.00 98.12 179 TYR A O 1
ATOM 1439 N N . ILE A 1 180 ? 6.324 1.846 -2.259 1.00 98.31 180 ILE A N 1
ATOM 1440 C CA . ILE A 1 180 ? 7.470 1.339 -3.005 1.00 98.31 180 ILE A CA 1
ATOM 1441 C C . ILE A 1 180 ? 6.998 1.090 -4.425 1.00 98.31 180 ILE A C 1
ATOM 1443 O O . ILE A 1 180 ? 5.949 0.479 -4.619 1.00 98.31 180 ILE A O 1
ATOM 1447 N N . ILE A 1 181 ? 7.780 1.530 -5.403 1.00 98.31 181 ILE A N 1
ATOM 1448 C CA . ILE A 1 181 ? 7.589 1.172 -6.806 1.00 98.31 181 ILE A CA 1
ATOM 1449 C C . ILE A 1 181 ? 8.824 0.391 -7.220 1.00 98.31 181 ILE A C 1
ATOM 1451 O O . ILE A 1 181 ? 9.953 0.868 -7.069 1.00 98.31 181 ILE A O 1
ATOM 1455 N N . GLU A 1 182 ? 8.613 -0.821 -7.716 1.00 97.12 182 GLU A N 1
ATOM 1456 C CA . GLU A 1 182 ? 9.691 -1.657 -8.202 1.00 97.12 182 GLU A CA 1
ATOM 1457 C C . GLU A 1 182 ? 9.373 -2.335 -9.524 1.00 97.12 182 GLU A C 1
ATOM 1459 O O . GLU A 1 182 ? 8.223 -2.491 -9.934 1.00 97.12 182 GLU A O 1
ATOM 1464 N N . THR A 1 183 ? 10.441 -2.744 -10.182 1.00 96.69 183 THR A N 1
ATOM 1465 C CA . THR A 1 183 ? 10.446 -3.484 -11.436 1.00 96.69 183 THR A CA 1
ATOM 1466 C C . THR A 1 183 ? 11.332 -4.704 -11.265 1.00 96.69 183 THR A C 1
ATOM 1468 O O . THR A 1 183 ? 12.344 -4.639 -10.571 1.00 96.69 183 THR A O 1
ATOM 1471 N N . LEU A 1 184 ? 10.903 -5.843 -11.810 1.00 91.25 184 LEU A N 1
ATOM 1472 C CA . LEU A 1 184 ? 11.468 -7.149 -11.442 1.00 91.25 184 LEU A CA 1
ATOM 1473 C C . LEU A 1 184 ? 12.355 -7.780 -12.520 1.00 91.25 184 LEU A C 1
A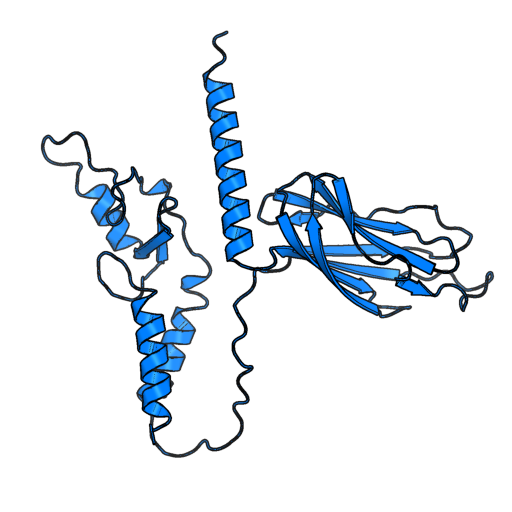TOM 1475 O O . LEU A 1 184 ? 13.165 -8.638 -12.196 1.00 91.25 184 LEU A O 1
ATOM 1479 N N . ASN A 1 185 ? 12.165 -7.416 -13.790 1.00 90.44 185 ASN A N 1
ATOM 1480 C CA . ASN A 1 185 ? 12.788 -8.096 -14.928 1.00 90.44 185 ASN A CA 1
ATOM 1481 C C . ASN A 1 185 ? 13.805 -7.208 -15.663 1.00 90.44 185 ASN A C 1
ATOM 1483 O O . ASN A 1 185 ? 14.838 -6.909 -15.088 1.00 90.44 185 ASN A O 1
ATOM 1487 N N . ASN A 1 186 ? 13.540 -6.795 -16.909 1.00 86.44 186 ASN A N 1
ATOM 1488 C CA . ASN A 1 186 ? 14.511 -6.176 -17.825 1.00 86.44 186 ASN A CA 1
ATOM 1489 C C . ASN A 1 186 ? 15.194 -4.905 -17.287 1.00 86.44 186 ASN A C 1
ATOM 1491 O O . ASN A 1 186 ? 16.273 -4.553 -17.748 1.00 86.44 186 ASN A O 1
ATOM 1495 N N . PHE A 1 187 ? 14.587 -4.236 -16.305 1.00 89.94 187 PHE A N 1
ATOM 1496 C CA . PHE A 1 187 ? 15.139 -3.051 -15.652 1.00 89.94 187 PHE A CA 1
ATOM 1497 C C . PHE A 1 187 ? 14.885 -3.145 -14.150 1.00 89.94 187 PHE A C 1
ATOM 1499 O O . PHE A 1 187 ? 13.930 -2.543 -13.674 1.00 89.94 187 PHE A O 1
ATOM 1506 N N . PRO A 1 188 ? 15.647 -3.939 -13.384 1.00 93.31 188 PRO A N 1
ATOM 1507 C CA . PRO A 1 188 ? 15.353 -4.134 -11.977 1.00 93.31 188 PRO A CA 1
ATOM 1508 C C . PRO A 1 188 ? 15.687 -2.858 -11.198 1.00 93.31 188 PRO A C 1
ATOM 1510 O O . PRO A 1 188 ? 16.850 -2.514 -10.995 1.00 93.31 188 PRO A O 1
ATOM 1513 N N . LYS A 1 189 ? 14.658 -2.137 -10.755 1.00 95.06 189 LYS A N 1
ATOM 1514 C CA . LYS A 1 189 ? 14.798 -0.935 -9.925 1.00 95.06 189 LYS A CA 1
ATOM 1515 C C . LYS A 1 189 ? 13.748 -0.944 -8.835 1.00 95.06 189 LYS A C 1
ATOM 1517 O O . LYS A 1 189 ? 12.607 -1.309 -9.097 1.00 95.06 189 LYS A O 1
ATOM 1522 N N . ARG A 1 190 ? 14.114 -0.510 -7.631 1.00 97.19 190 ARG A N 1
ATOM 1523 C CA . ARG A 1 190 ? 13.224 -0.418 -6.469 1.00 97.19 190 ARG A CA 1
ATOM 1524 C C . ARG A 1 190 ? 13.446 0.909 -5.765 1.00 97.19 190 ARG A C 1
ATOM 1526 O O . ARG A 1 190 ? 14.537 1.151 -5.262 1.00 97.19 190 ARG A O 1
ATOM 1533 N N . LEU A 1 191 ? 12.415 1.746 -5.711 1.00 97.06 191 LEU A N 1
ATOM 1534 C CA . LEU A 1 191 ? 12.452 3.025 -5.005 1.00 97.06 191 LEU A CA 1
ATOM 1535 C C . LEU A 1 191 ? 11.373 3.057 -3.926 1.00 97.06 191 LEU A C 1
ATOM 1537 O O . LEU A 1 191 ? 10.246 2.621 -4.159 1.00 97.06 191 LEU A O 1
ATOM 1541 N N . ARG A 1 192 ? 11.736 3.568 -2.749 1.00 97.62 192 ARG A N 1
ATOM 1542 C CA . ARG A 1 192 ? 10.853 3.751 -1.593 1.00 97.62 192 ARG A CA 1
ATOM 1543 C C . ARG A 1 192 ? 10.613 5.238 -1.384 1.00 97.62 192 ARG A C 1
ATOM 1545 O O . ARG A 1 192 ? 11.549 6.026 -1.457 1.00 97.62 192 ARG A O 1
ATOM 1552 N N . PHE A 1 193 ? 9.374 5.583 -1.077 1.00 97.56 193 PHE A N 1
ATOM 1553 C CA . PHE A 1 193 ? 8.917 6.948 -0.901 1.00 97.56 193 PHE A CA 1
ATOM 1554 C C . PHE A 1 193 ? 7.985 7.049 0.303 1.00 97.56 193 PHE A C 1
ATOM 1556 O O . PHE A 1 193 ? 7.345 6.075 0.707 1.00 97.56 193 PHE A O 1
ATOM 1563 N N . GLU A 1 194 ? 7.857 8.265 0.813 1.00 97.62 194 GLU A N 1
ATOM 1564 C CA . GLU A 1 194 ? 6.824 8.663 1.757 1.00 97.62 194 GLU A CA 1
ATOM 1565 C C . GLU A 1 194 ? 6.178 9.945 1.234 1.00 97.62 194 GLU A C 1
ATOM 1567 O O . GLU A 1 194 ? 6.865 10.859 0.774 1.00 97.62 194 GLU A O 1
ATOM 1572 N N . SER A 1 195 ? 4.849 10.009 1.217 1.00 97.81 195 SER A N 1
ATOM 1573 C CA . SER A 1 195 ? 4.132 11.198 0.746 1.00 97.81 195 SER A CA 1
ATOM 1574 C C . SER A 1 195 ? 2.783 11.346 1.441 1.00 97.81 195 SER A C 1
ATOM 1576 O O . SER A 1 195 ? 2.181 10.370 1.895 1.00 97.81 195 SER A O 1
ATOM 1578 N N . ASN A 1 196 ? 2.296 12.584 1.516 1.00 97.44 196 ASN A N 1
ATOM 1579 C CA . ASN A 1 196 ? 0.956 12.885 2.005 1.00 97.44 196 ASN A CA 1
ATOM 1580 C C . ASN A 1 196 ? -0.027 12.878 0.827 1.00 97.44 196 ASN A C 1
ATOM 1582 O O . ASN A 1 196 ? -0.041 13.806 0.015 1.00 97.44 196 ASN A O 1
ATOM 1586 N N . PHE A 1 197 ? -0.816 11.811 0.718 1.00 97.75 197 PHE A N 1
ATOM 1587 C CA . PHE A 1 197 ? -1.770 11.631 -0.365 1.00 97.75 197 PHE A CA 1
ATOM 1588 C C . PHE A 1 197 ? -3.077 12.357 -0.073 1.00 97.75 197 PHE A C 1
ATOM 1590 O O . PHE A 1 197 ? -3.719 12.145 0.957 1.00 97.75 197 PHE A O 1
ATOM 1597 N N . LYS A 1 198 ? -3.501 13.153 -1.051 1.00 96.19 198 LYS A N 1
ATOM 1598 C CA . LYS A 1 198 ? -4.850 13.705 -1.153 1.00 96.19 198 LYS A CA 1
ATOM 1599 C C . LYS A 1 198 ? -5.642 12.916 -2.186 1.00 96.19 198 LYS A C 1
ATOM 1601 O O . LYS A 1 198 ? -5.084 12.178 -3.003 1.00 96.19 198 LYS A O 1
ATOM 1606 N N . GLN A 1 199 ? -6.957 13.069 -2.191 1.00 92.19 199 GLN A N 1
ATOM 1607 C CA . GLN A 1 199 ? -7.767 12.420 -3.206 1.00 92.19 199 GLN A CA 1
ATOM 1608 C C . GLN A 1 199 ? -7.334 12.874 -4.613 1.00 92.19 199 GLN A C 1
ATOM 1610 O O . GLN A 1 199 ? -7.194 14.064 -4.885 1.00 92.19 199 GLN A O 1
ATOM 1615 N N . ARG A 1 200 ? -7.117 11.905 -5.509 1.00 93.00 200 ARG A N 1
ATOM 1616 C CA . ARG A 1 200 ? -6.600 12.075 -6.879 1.00 93.00 200 ARG A CA 1
ATOM 1617 C C . ARG A 1 200 ? -5.167 12.618 -6.979 1.00 93.00 200 ARG A C 1
ATOM 1619 O O . ARG A 1 200 ? -4.743 12.953 -8.081 1.00 93.00 200 ARG A O 1
ATOM 1626 N N . SER A 1 201 ? -4.405 12.679 -5.885 1.00 96.06 201 SER A N 1
ATOM 1627 C CA . SER A 1 201 ? -2.979 13.025 -5.954 1.00 96.06 201 SER A CA 1
ATOM 1628 C C . SER A 1 201 ? -2.132 11.844 -6.427 1.00 96.06 201 SER A C 1
ATOM 1630 O O . SER A 1 201 ? -2.456 10.691 -6.121 1.00 96.06 201 SER A O 1
ATOM 1632 N N . SER A 1 202 ? -1.029 12.155 -7.106 1.00 96.75 202 SER A N 1
ATOM 1633 C CA . SER A 1 202 ? -0.088 11.200 -7.690 1.00 96.75 202 SER A CA 1
ATOM 1634 C C . SER A 1 202 ? 1.345 11.549 -7.278 1.00 96.75 202 SER A C 1
ATOM 1636 O O . SER A 1 202 ? 1.731 12.715 -7.365 1.00 96.75 202 SER A O 1
ATOM 1638 N N . PHE A 1 203 ? 2.120 10.562 -6.823 1.00 98.12 203 PHE A N 1
ATOM 1639 C CA . PHE A 1 203 ? 3.508 10.736 -6.381 1.00 98.12 203 PHE A CA 1
ATOM 1640 C C . PHE A 1 203 ? 4.385 9.555 -6.814 1.00 98.12 203 PHE A C 1
ATOM 1642 O O . PHE A 1 203 ? 3.921 8.420 -6.902 1.00 98.12 203 PHE A O 1
ATOM 1649 N N . GLY A 1 204 ? 5.659 9.814 -7.105 1.00 97.12 204 GLY A N 1
ATOM 1650 C CA . GLY A 1 204 ? 6.593 8.805 -7.597 1.00 97.12 204 GLY A CA 1
ATOM 1651 C C . GLY A 1 204 ? 7.825 9.432 -8.234 1.00 97.12 204 GLY A C 1
ATOM 1652 O O . GLY A 1 204 ? 8.290 10.475 -7.781 1.00 97.12 204 GLY A O 1
ATOM 1653 N N . ALA A 1 205 ? 8.350 8.804 -9.283 1.00 97.12 205 ALA A N 1
ATOM 1654 C CA . ALA A 1 205 ? 9.597 9.211 -9.920 1.00 97.12 205 ALA A CA 1
ATOM 1655 C C . ALA A 1 205 ? 9.402 9.556 -11.398 1.00 97.12 205 ALA A C 1
ATOM 1657 O O . ALA A 1 205 ? 8.940 8.722 -12.180 1.00 97.12 205 ALA A O 1
ATOM 1658 N N . ALA A 1 206 ? 9.838 10.762 -11.773 1.00 96.19 206 ALA A N 1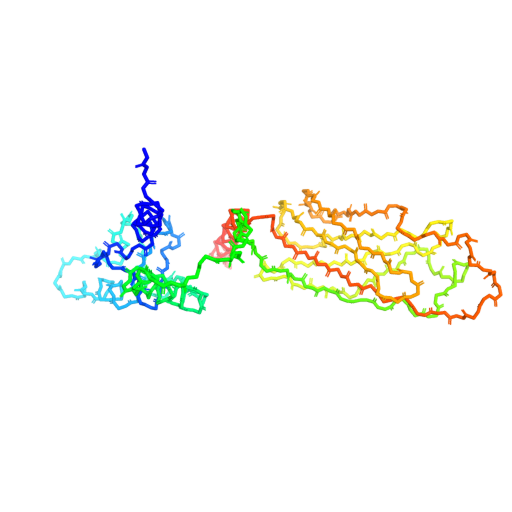
ATOM 1659 C CA . ALA A 1 206 ? 9.951 11.185 -13.168 1.00 96.19 206 ALA A CA 1
ATOM 1660 C C . ALA A 1 206 ? 11.032 10.384 -13.919 1.00 96.19 206 ALA A C 1
ATOM 1662 O O . ALA A 1 206 ? 10.835 9.973 -15.056 1.00 96.19 206 ALA A O 1
ATOM 1663 N N . GLU A 1 207 ? 12.147 10.095 -13.250 1.00 95.44 207 GLU A N 1
ATOM 1664 C CA . GLU A 1 207 ? 13.305 9.401 -13.824 1.00 95.44 207 GLU A CA 1
ATOM 1665 C C . GLU A 1 207 ? 13.393 7.968 -13.276 1.00 95.44 207 GLU A C 1
ATOM 1667 O O . GLU A 1 207 ? 14.308 7.584 -12.534 1.00 95.44 207 GLU A O 1
ATOM 1672 N N . PHE A 1 208 ? 12.367 7.160 -13.569 1.00 95.19 208 PHE A N 1
ATOM 1673 C CA . PHE A 1 208 ? 12.291 5.801 -13.041 1.00 95.19 208 PHE A CA 1
ATOM 1674 C C . PHE A 1 208 ? 13.178 4.839 -13.840 1.00 95.19 208 PHE A C 1
ATOM 1676 O O . PHE A 1 208 ? 14.111 4.294 -13.264 1.00 95.19 208 PHE A O 1
ATOM 1683 N N . ILE A 1 209 ? 12.977 4.657 -15.144 1.00 94.69 209 ILE A N 1
ATOM 1684 C CA . ILE A 1 209 ? 13.852 3.814 -15.986 1.00 94.69 209 ILE A CA 1
ATOM 1685 C C . ILE A 1 209 ? 14.434 4.658 -17.114 1.00 94.69 209 ILE A C 1
ATOM 1687 O O . ILE A 1 209 ? 13.682 5.352 -17.793 1.00 94.69 209 ILE A O 1
ATOM 1691 N N . ASP A 1 210 ? 15.750 4.576 -17.315 1.00 93.31 210 ASP A N 1
ATOM 1692 C CA . ASP A 1 210 ? 16.417 5.194 -18.463 1.00 93.31 210 ASP A CA 1
ATOM 1693 C C . ASP A 1 210 ? 16.131 4.365 -19.716 1.00 93.31 210 ASP A C 1
ATOM 1695 O O . ASP A 1 210 ? 16.487 3.186 -19.788 1.00 93.31 210 ASP A O 1
ATOM 1699 N N . THR A 1 211 ? 15.455 4.963 -20.689 1.00 91.19 211 THR A N 1
ATOM 1700 C CA . THR A 1 211 ? 15.062 4.291 -21.931 1.00 91.19 211 THR A CA 1
ATOM 1701 C C . THR A 1 211 ? 15.993 4.620 -23.092 1.00 91.19 211 THR A C 1
ATOM 1703 O O . THR A 1 211 ? 15.874 3.991 -24.142 1.00 91.19 211 THR A O 1
ATOM 1706 N N . ARG A 1 212 ? 16.950 5.545 -22.921 1.00 90.44 212 ARG A N 1
ATOM 1707 C CA . ARG A 1 212 ? 17.937 5.914 -23.953 1.00 90.44 212 ARG A CA 1
ATOM 1708 C C . ARG A 1 212 ? 18.808 4.742 -24.423 1.00 90.44 212 ARG A C 1
ATOM 1710 O O . ARG A 1 212 ? 19.076 4.679 -25.621 1.00 90.44 212 ARG A O 1
ATOM 1717 N N . PRO A 1 213 ? 19.220 3.791 -23.557 1.00 90.25 213 PRO A N 1
ATOM 1718 C CA . PRO A 1 213 ? 20.018 2.647 -23.992 1.00 90.25 213 PRO A CA 1
ATOM 1719 C C . PRO A 1 213 ? 19.256 1.640 -24.860 1.00 90.25 213 PRO A C 1
ATOM 1721 O O . PRO A 1 213 ? 19.875 0.699 -25.342 1.00 90.25 213 PRO A O 1
ATOM 1724 N N . ILE A 1 214 ? 17.933 1.776 -25.021 1.00 86.44 214 ILE A N 1
ATOM 1725 C CA . ILE A 1 214 ? 17.093 0.820 -25.749 1.00 86.44 214 ILE A CA 1
ATOM 1726 C C . ILE A 1 214 ? 17.055 1.216 -27.232 1.00 86.44 214 ILE A C 1
ATOM 1728 O O . ILE A 1 214 ? 16.461 2.246 -27.565 1.00 86.44 214 ILE A O 1
ATOM 1732 N N . PRO A 1 215 ? 17.627 0.405 -28.141 1.00 82.69 215 PRO A N 1
ATOM 1733 C CA . PRO A 1 215 ? 17.559 0.669 -29.575 1.00 82.69 215 PRO A CA 1
ATOM 1734 C C . PRO A 1 215 ? 16.113 0.681 -30.092 1.00 82.69 215 PRO A C 1
ATOM 1736 O O . PRO A 1 215 ? 15.250 -0.040 -29.587 1.00 82.69 215 PRO A O 1
ATOM 1739 N N . GLY A 1 216 ? 15.830 1.483 -31.123 1.00 77.56 216 GLY A N 1
ATOM 1740 C CA . GLY A 1 216 ? 14.476 1.606 -31.688 1.00 77.56 216 GLY A CA 1
ATOM 1741 C C . GLY A 1 216 ? 13.953 0.329 -32.360 1.00 77.56 216 GLY A C 1
ATOM 1742 O O . GLY A 1 216 ? 12.743 0.114 -32.426 1.00 77.56 216 GLY A O 1
ATOM 1743 N N . ASP A 1 217 ? 14.858 -0.530 -32.818 1.00 80.62 217 ASP A N 1
ATOM 1744 C CA . ASP A 1 217 ? 14.608 -1.831 -33.442 1.00 80.62 217 ASP A CA 1
ATOM 1745 C C . ASP A 1 217 ? 14.643 -3.002 -32.445 1.00 80.62 217 ASP A C 1
ATOM 1747 O O . ASP A 1 217 ? 14.447 -4.154 -32.838 1.00 80.62 217 ASP A O 1
ATOM 1751 N N . ALA A 1 218 ? 14.849 -2.725 -31.153 1.00 84.06 218 ALA A N 1
ATOM 1752 C CA . ALA A 1 218 ? 14.922 -3.757 -30.133 1.00 84.06 218 ALA A CA 1
ATOM 1753 C C . ALA A 1 218 ? 13.670 -4.653 -30.122 1.00 84.06 218 ALA A C 1
ATOM 1755 O O . ALA A 1 218 ? 12.521 -4.224 -30.332 1.00 84.06 218 ALA A O 1
ATOM 1756 N N . ALA A 1 219 ? 13.902 -5.935 -29.830 1.00 87.12 219 ALA A N 1
ATOM 1757 C CA . ALA A 1 219 ? 12.828 -6.890 -29.613 1.00 87.12 219 ALA A CA 1
ATOM 1758 C C . ALA A 1 219 ? 11.876 -6.368 -28.516 1.00 87.12 219 ALA A C 1
ATOM 1760 O O . ALA A 1 219 ? 12.332 -5.821 -27.507 1.00 87.12 219 ALA A O 1
ATOM 1761 N N . PRO A 1 220 ? 10.550 -6.503 -28.705 1.00 88.56 220 PRO A N 1
ATOM 1762 C CA . PRO A 1 220 ? 9.592 -6.044 -27.714 1.00 88.56 220 PRO A CA 1
ATOM 1763 C C . PRO A 1 220 ? 9.783 -6.848 -26.428 1.00 88.56 220 PRO A C 1
ATOM 1765 O O . PRO A 1 220 ? 9.911 -8.072 -26.460 1.00 88.56 220 PRO A O 1
ATOM 1768 N N . MET A 1 221 ? 9.782 -6.159 -25.291 1.00 91.25 221 MET A N 1
ATOM 1769 C CA . MET A 1 221 ? 10.018 -6.781 -23.989 1.00 91.25 221 MET A CA 1
ATOM 1770 C C . MET A 1 221 ? 8.889 -6.468 -23.016 1.00 91.25 221 MET A C 1
ATOM 1772 O O . MET A 1 221 ? 8.203 -5.462 -23.144 1.00 91.25 221 MET A O 1
ATOM 1776 N N . ASN A 1 222 ? 8.681 -7.316 -22.017 1.00 93.81 222 ASN A N 1
ATOM 1777 C CA . ASN A 1 222 ? 7.704 -7.033 -20.968 1.00 93.81 222 ASN A CA 1
ATOM 1778 C C . ASN A 1 222 ? 8.404 -6.382 -19.776 1.00 93.81 222 ASN A C 1
ATOM 1780 O O . ASN A 1 222 ? 9.485 -6.826 -19.402 1.00 93.81 222 ASN A O 1
ATOM 1784 N N . ILE A 1 223 ? 7.795 -5.390 -19.128 1.00 95.25 223 ILE A N 1
ATOM 1785 C CA . ILE A 1 223 ? 8.293 -4.842 -17.857 1.00 95.25 223 ILE A CA 1
ATOM 1786 C C . ILE A 1 223 ? 7.293 -5.171 -16.755 1.00 95.25 223 ILE A C 1
ATOM 1788 O O . ILE A 1 223 ? 6.124 -4.795 -16.830 1.00 95.25 223 ILE A O 1
ATOM 1792 N N . ASN A 1 224 ? 7.757 -5.883 -15.732 1.00 96.19 224 ASN A N 1
ATOM 1793 C CA . ASN A 1 224 ? 6.927 -6.298 -14.607 1.00 96.19 224 ASN A CA 1
ATOM 1794 C C . ASN A 1 224 ? 7.102 -5.323 -13.451 1.00 96.19 224 ASN A C 1
ATOM 1796 O O . ASN A 1 224 ? 8.128 -5.347 -12.774 1.00 96.19 224 ASN A O 1
ATOM 1800 N N . PHE A 1 225 ? 6.084 -4.503 -13.223 1.00 97.69 225 PHE A N 1
ATOM 1801 C CA . PHE A 1 225 ? 5.966 -3.625 -12.074 1.00 97.69 225 PHE A CA 1
ATOM 1802 C C . PHE A 1 225 ? 5.329 -4.348 -10.894 1.00 97.69 225 PHE A C 1
ATOM 1804 O O . PHE A 1 225 ? 4.348 -5.089 -11.031 1.00 97.69 225 PHE A O 1
ATOM 1811 N N . ARG A 1 226 ? 5.839 -4.036 -9.710 1.00 97.69 226 ARG A N 1
ATOM 1812 C CA . ARG A 1 226 ? 5.196 -4.315 -8.436 1.00 97.69 226 ARG A CA 1
ATOM 1813 C C . ARG A 1 226 ? 5.236 -3.044 -7.605 1.00 97.69 226 ARG A C 1
ATOM 1815 O O . ARG A 1 226 ? 6.238 -2.338 -7.583 1.00 97.69 226 ARG A O 1
ATOM 1822 N N . TYR A 1 227 ? 4.132 -2.721 -6.960 1.00 97.94 227 TYR A N 1
ATOM 1823 C CA . TYR A 1 227 ? 4.060 -1.569 -6.081 1.00 97.94 227 TYR A CA 1
ATOM 1824 C C . TYR A 1 227 ? 3.416 -1.951 -4.763 1.00 97.94 227 TYR A C 1
ATOM 1826 O O . TYR A 1 227 ? 2.590 -2.860 -4.686 1.00 97.94 227 TYR A O 1
ATOM 1834 N N . PHE A 1 228 ? 3.835 -1.256 -3.720 1.00 97.75 228 PHE A N 1
ATOM 1835 C CA . PHE A 1 228 ? 3.441 -1.509 -2.349 1.00 97.75 228 PHE A CA 1
ATOM 1836 C C . PHE A 1 228 ? 2.982 -0.196 -1.753 1.00 97.75 228 PHE A C 1
ATOM 1838 O O . PHE A 1 228 ? 3.645 0.814 -1.964 1.00 97.75 228 PHE A O 1
ATOM 1845 N N . VAL A 1 229 ? 1.894 -0.202 -0.998 1.00 97.62 229 VAL A N 1
ATOM 1846 C CA . VAL A 1 229 ? 1.411 0.985 -0.292 1.00 97.62 229 VAL A CA 1
ATOM 1847 C C . VAL A 1 229 ? 0.884 0.612 1.082 1.00 97.62 229 VAL A C 1
ATOM 1849 O O . VAL A 1 229 ? 0.264 -0.439 1.254 1.00 97.62 229 VAL A O 1
ATOM 1852 N N . ARG A 1 230 ? 1.181 1.446 2.076 1.00 94.69 230 ARG A N 1
ATOM 1853 C CA . ARG A 1 230 ? 0.645 1.335 3.433 1.00 94.69 230 ARG A CA 1
ATOM 1854 C C . ARG A 1 230 ? 0.666 2.685 4.144 1.00 94.69 230 ARG A C 1
ATOM 1856 O O . ARG A 1 230 ? 1.481 3.536 3.782 1.00 94.69 230 ARG A O 1
ATOM 1863 N N . PRO A 1 231 ? -0.149 2.877 5.190 1.00 94.19 231 PRO A N 1
ATOM 1864 C CA . PRO A 1 231 ? 0.066 3.969 6.132 1.00 94.19 231 PRO A CA 1
ATOM 1865 C C . PRO A 1 231 ? 1.477 3.898 6.736 1.00 94.19 231 PRO A C 1
ATOM 1867 O O . PRO A 1 231 ? 1.989 2.804 6.987 1.00 94.19 231 PRO A O 1
ATOM 1870 N N . VAL A 1 232 ? 2.106 5.054 6.967 1.00 92.50 232 VAL A N 1
ATOM 1871 C CA . VAL A 1 232 ? 3.518 5.139 7.410 1.00 92.50 232 VAL A CA 1
ATOM 1872 C C . VAL A 1 232 ? 3.792 4.446 8.751 1.00 92.50 232 VAL A C 1
ATOM 1874 O O . VAL A 1 232 ? 4.883 3.909 8.955 1.00 92.50 232 VAL A O 1
ATOM 1877 N N . SER A 1 233 ? 2.791 4.415 9.633 1.00 85.38 233 SER A N 1
ATOM 1878 C CA . SER A 1 233 ? 2.820 3.784 10.955 1.00 85.38 233 SER A CA 1
ATOM 1879 C C . SER A 1 233 ? 1.428 3.267 11.340 1.00 85.38 233 SER A C 1
ATOM 1881 O O . SER A 1 233 ? 0.427 3.580 10.681 1.00 85.38 233 SER A O 1
ATOM 1883 N N . PHE A 1 234 ? 1.336 2.475 12.414 1.00 82.00 234 PHE A N 1
ATOM 1884 C CA . PHE A 1 234 ? 0.032 2.095 12.971 1.00 82.00 234 PHE A CA 1
ATOM 1885 C C . PHE A 1 234 ? -0.729 3.295 13.531 1.00 82.00 234 PHE A C 1
ATOM 1887 O O . PHE A 1 234 ? -1.945 3.339 13.392 1.00 82.00 234 PHE A O 1
ATOM 1894 N N . GLU A 1 235 ? -0.036 4.291 14.084 1.00 80.62 235 GLU A N 1
ATOM 1895 C CA . GLU A 1 235 ? -0.671 5.529 14.541 1.00 80.62 235 GLU A CA 1
ATOM 1896 C C . GLU A 1 235 ? -1.401 6.235 13.386 1.00 80.62 235 GLU A C 1
ATOM 1898 O O . GLU A 1 235 ? -2.569 6.607 13.510 1.00 80.62 235 GLU A O 1
ATOM 1903 N N . GLU A 1 236 ? -0.746 6.362 12.226 1.00 89.06 236 GLU A N 1
ATOM 1904 C CA . GLU A 1 236 ? -1.373 6.934 11.033 1.00 89.06 236 GLU A CA 1
ATOM 1905 C C . GLU A 1 236 ? -2.547 6.067 10.557 1.00 89.06 236 GLU A C 1
ATOM 1907 O O . GLU A 1 236 ? -3.613 6.591 10.237 1.00 89.06 236 GLU A O 1
ATOM 1912 N N . LYS A 1 237 ? -2.398 4.736 10.574 1.00 84.12 237 LYS A N 1
ATOM 1913 C CA . LYS A 1 237 ? -3.485 3.811 10.229 1.00 84.12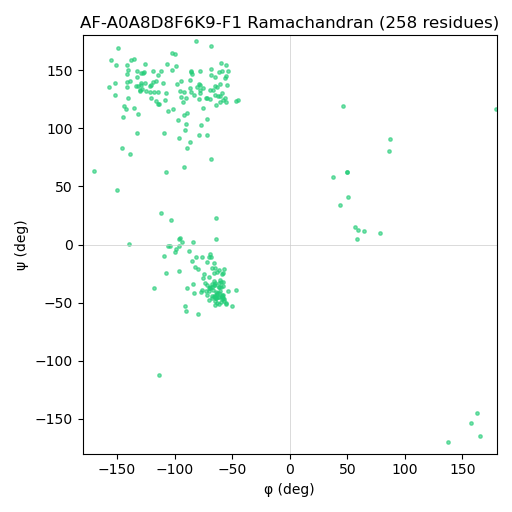 237 LYS A CA 1
ATOM 1914 C C . LYS A 1 237 ? -4.711 4.004 11.128 1.00 84.12 237 LYS A C 1
ATOM 1916 O O . LYS A 1 237 ? -5.818 4.107 10.604 1.00 84.12 237 LYS A O 1
ATOM 1921 N N . CYS A 1 238 ? -4.526 4.111 12.442 1.00 81.31 238 CYS A N 1
ATOM 1922 C CA . CYS A 1 238 ? -5.609 4.362 13.394 1.00 81.31 238 CYS A CA 1
ATOM 1923 C C . CYS A 1 238 ? -6.296 5.710 13.126 1.00 81.31 238 CYS A C 1
ATOM 1925 O O . CYS A 1 238 ? -7.524 5.783 13.117 1.00 81.31 238 CYS A O 1
ATOM 1927 N N . LYS A 1 239 ? -5.528 6.770 12.822 1.00 86.31 239 LYS A N 1
ATOM 1928 C CA . LYS A 1 239 ? -6.091 8.078 12.428 1.00 86.31 239 LYS A CA 1
ATOM 1929 C C . LYS A 1 239 ? -6.968 7.963 11.181 1.00 86.31 239 LYS A C 1
ATOM 1931 O O . LYS A 1 239 ? -8.043 8.556 11.125 1.00 86.31 239 LYS A O 1
ATOM 1936 N N . LEU A 1 240 ? -6.523 7.208 10.177 1.00 88.19 240 LEU A N 1
ATOM 1937 C CA . LEU A 1 240 ? -7.295 6.971 8.957 1.00 88.19 240 LEU A CA 1
ATOM 1938 C C . LEU A 1 240 ? -8.567 6.163 9.252 1.00 88.19 240 LEU A C 1
ATOM 1940 O O . LEU A 1 240 ? -9.641 6.545 8.793 1.00 88.19 240 LEU A O 1
ATOM 1944 N N . GLN A 1 241 ? -8.473 5.106 10.060 1.00 82.94 241 GLN A N 1
ATOM 1945 C CA . GLN A 1 241 ? -9.627 4.306 10.483 1.00 82.94 241 GLN A CA 1
ATOM 1946 C C . GLN A 1 241 ? -10.679 5.149 11.206 1.00 82.94 241 GLN A C 1
ATOM 1948 O O . GLN A 1 241 ? -11.857 5.049 10.874 1.00 82.94 241 GLN A O 1
ATOM 1953 N N . GLN A 1 242 ? -10.269 6.037 12.115 1.00 81.69 242 GLN A N 1
ATOM 1954 C CA . GLN A 1 242 ? -11.205 6.939 12.785 1.00 81.69 242 GLN A CA 1
ATOM 1955 C C . GLN A 1 242 ? -11.911 7.865 11.784 1.00 81.69 242 GLN A C 1
ATOM 1957 O O . GLN A 1 242 ? -13.133 7.958 11.795 1.00 81.69 242 GLN A O 1
ATOM 1962 N N . LYS A 1 243 ? -11.171 8.464 10.836 1.00 87.12 243 LYS A N 1
ATOM 1963 C CA . LYS A 1 243 ? -11.774 9.281 9.765 1.00 87.12 243 LYS A CA 1
ATOM 1964 C C . LYS A 1 243 ? -12.788 8.502 8.922 1.00 87.12 243 LYS A C 1
ATOM 1966 O O . LYS A 1 243 ? -13.708 9.107 8.374 1.00 87.12 243 LYS A O 1
ATOM 1971 N N . LEU A 1 244 ? -12.585 7.198 8.733 1.00 83.56 244 LEU A N 1
ATOM 1972 C CA . LEU A 1 244 ? -13.529 6.346 8.013 1.00 83.56 244 LEU A CA 1
ATOM 1973 C C . LEU A 1 244 ? -14.809 6.140 8.823 1.00 83.56 244 LEU A C 1
ATOM 1975 O O . LEU A 1 244 ? -15.889 6.328 8.270 1.00 83.56 244 LEU A O 1
ATOM 1979 N N . LEU A 1 245 ? -14.685 5.809 10.111 1.00 78.75 245 LEU A N 1
ATOM 1980 C CA . LEU A 1 245 ? -15.828 5.664 11.015 1.00 78.75 245 LEU A CA 1
ATOM 1981 C C . LEU A 1 245 ? -16.658 6.952 11.057 1.00 78.75 245 LEU A C 1
ATOM 1983 O O . LEU A 1 245 ? -17.848 6.910 10.770 1.00 78.75 245 LEU A O 1
ATOM 1987 N N . ASP A 1 246 ? -16.013 8.107 11.240 1.00 83.06 246 ASP A N 1
ATOM 1988 C CA . ASP A 1 246 ? -16.700 9.404 11.273 1.00 83.06 246 ASP A CA 1
ATOM 1989 C C . ASP A 1 246 ? -17.450 9.714 9.961 1.00 83.06 246 ASP A C 1
ATOM 1991 O O . ASP A 1 246 ? -18.469 10.405 9.956 1.00 83.06 246 ASP A O 1
ATOM 1995 N N . LYS A 1 247 ? -16.936 9.247 8.812 1.00 79.94 247 LYS A N 1
ATOM 1996 C CA . LYS A 1 247 ? -17.612 9.397 7.512 1.00 79.94 247 LYS A CA 1
ATOM 1997 C C . LYS A 1 247 ? -18.826 8.482 7.397 1.00 79.94 247 LYS A C 1
ATOM 1999 O O . LYS A 1 247 ? -19.826 8.912 6.830 1.00 79.94 247 LYS A O 1
ATOM 2004 N N . LEU A 1 248 ? -18.722 7.250 7.891 1.00 77.56 248 LEU A N 1
ATOM 2005 C CA . LEU A 1 248 ? -19.818 6.285 7.878 1.00 77.56 248 LEU A CA 1
ATOM 2006 C C . LEU A 1 248 ? -20.949 6.734 8.804 1.00 77.56 248 LEU A C 1
ATOM 2008 O O . LEU A 1 248 ? -22.093 6.756 8.366 1.00 77.56 248 LEU A O 1
ATOM 2012 N N . ASP A 1 249 ? -20.622 7.197 10.012 1.00 79.19 249 ASP A N 1
ATOM 2013 C CA . ASP A 1 249 ? -21.605 7.717 10.967 1.00 79.19 249 ASP A CA 1
ATOM 2014 C C . ASP A 1 249 ? -22.377 8.904 10.362 1.00 79.19 249 ASP A C 1
ATOM 2016 O O . ASP A 1 249 ? -23.604 8.935 10.375 1.00 79.19 249 ASP A O 1
ATOM 2020 N N . LYS A 1 250 ? -21.680 9.845 9.707 1.00 80.12 250 LYS A N 1
ATOM 2021 C CA . LYS A 1 250 ? -22.335 10.960 8.995 1.00 80.12 250 LYS A CA 1
ATOM 2022 C C . LYS A 1 250 ? -23.243 10.503 7.854 1.00 80.12 250 LYS A C 1
ATOM 2024 O O . LYS A 1 250 ? -24.251 11.151 7.591 1.00 80.12 250 LYS A O 1
ATOM 2029 N N . GLN A 1 251 ? -22.874 9.445 7.133 1.00 78.31 251 GLN A N 1
ATOM 2030 C CA . GLN A 1 251 ? -23.716 8.905 6.063 1.00 78.31 251 GLN A CA 1
ATOM 2031 C C . GLN A 1 251 ? -24.966 8.220 6.615 1.00 78.31 251 GLN A C 1
ATOM 2033 O O . GLN A 1 251 ? -26.030 8.365 6.021 1.00 78.31 251 GLN A O 1
ATOM 2038 N N . ASP A 1 252 ? -24.848 7.517 7.740 1.00 74.56 252 ASP A N 1
ATOM 2039 C CA . ASP A 1 252 ? -25.974 6.867 8.411 1.00 74.56 252 ASP A CA 1
ATOM 2040 C C . ASP A 1 252 ? -26.990 7.896 8.938 1.00 74.56 252 ASP A C 1
ATOM 2042 O O . ASP A 1 252 ? -28.187 7.776 8.680 1.00 74.56 252 ASP A O 1
ATOM 2046 N N . GLU A 1 253 ? -26.517 8.981 9.562 1.00 77.94 253 GLU A N 1
ATOM 2047 C CA . GLU A 1 253 ? -27.375 10.093 10.001 1.00 77.94 253 GLU A CA 1
ATOM 2048 C C . GLU A 1 253 ? -28.112 10.769 8.829 1.00 77.94 253 GLU A C 1
ATOM 2050 O O . GLU A 1 253 ? -29.302 11.069 8.923 1.00 77.94 253 GLU A O 1
ATOM 2055 N N . LEU A 1 254 ? -27.446 10.956 7.682 1.00 75.19 254 LEU A N 1
ATOM 2056 C CA . LEU A 1 254 ? -28.077 11.513 6.475 1.00 75.19 254 LEU A CA 1
ATOM 2057 C C . LEU A 1 254 ? -29.161 10.596 5.891 1.00 75.19 254 LEU A C 1
ATOM 2059 O O . LEU A 1 254 ? -30.153 11.088 5.357 1.00 75.19 254 LEU A O 1
ATOM 2063 N N . LEU A 1 255 ? -28.981 9.277 5.977 1.00 73.12 255 LEU A N 1
ATOM 2064 C CA . LEU A 1 255 ? -29.977 8.308 5.516 1.00 73.12 255 LEU A CA 1
ATOM 2065 C C . LEU A 1 255 ? -31.197 8.263 6.443 1.00 73.12 255 LEU A C 1
ATOM 2067 O O . LEU A 1 255 ? -32.316 8.109 5.962 1.00 73.12 255 LEU A O 1
ATOM 2071 N N . LYS A 1 256 ? -30.995 8.438 7.752 1.00 75.25 256 LYS A N 1
ATOM 2072 C CA . LYS A 1 256 ? -32.074 8.505 8.750 1.00 75.25 256 LYS A CA 1
ATOM 2073 C C . LYS A 1 256 ? -32.830 9.839 8.727 1.00 75.25 256 LYS A C 1
ATOM 2075 O O . LYS A 1 256 ? -34.010 9.870 9.058 1.00 75.25 256 LYS A 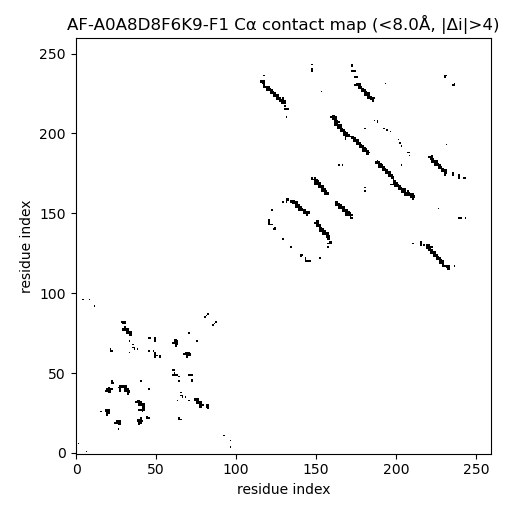O 1
ATOM 2080 N N . GLY A 1 257 ? -32.165 10.925 8.330 1.00 59.94 257 GLY A N 1
ATOM 2081 C CA . GLY A 1 257 ? -32.704 12.288 8.306 1.00 59.94 257 GLY A CA 1
ATOM 2082 C C . GLY A 1 257 ? -33.519 12.684 7.068 1.00 59.94 257 GLY A C 1
ATOM 2083 O O . GLY A 1 257 ? -33.948 13.833 7.001 1.00 59.94 257 GLY A O 1
ATOM 2084 N N . ASN A 1 258 ? -33.744 11.786 6.102 1.00 50.97 258 ASN A N 1
ATOM 2085 C CA . ASN A 1 258 ? -34.677 12.009 4.989 1.00 50.97 258 ASN A CA 1
ATOM 2086 C C . ASN A 1 258 ? -36.043 11.370 5.313 1.00 50.97 258 ASN A C 1
ATOM 2088 O O . ASN A 1 258 ? -36.240 10.190 5.009 1.00 50.97 258 ASN A O 1
ATOM 2092 N N . PRO A 1 259 ? -37.004 12.101 5.910 1.00 50.69 259 PRO A N 1
ATOM 2093 C CA . PRO A 1 259 ? -38.396 11.695 5.810 1.00 50.69 259 PRO A CA 1
ATOM 2094 C C . PRO A 1 259 ? -38.833 11.844 4.343 1.00 50.69 259 PRO A C 1
ATOM 2096 O O . PRO A 1 259 ? -38.523 12.852 3.706 1.00 50.69 259 PRO A O 1
ATOM 2099 N N . ASN A 1 260 ? -39.493 10.810 3.814 1.00 41.62 260 ASN A N 1
ATOM 2100 C CA . ASN A 1 260 ? -40.225 10.867 2.540 1.00 41.62 260 ASN A CA 1
ATOM 2101 C C . ASN A 1 260 ? -41.171 12.072 2.477 1.00 41.62 260 ASN A C 1
ATOM 2103 O O . ASN A 1 260 ? -41.794 12.374 3.521 1.00 41.62 260 ASN A O 1
#

Organism: Culex pipiens (NCBI:txid7175)

InterPro domains:
  IPR001841 Zinc finger, RING-type [PS50089] (21-68)
  IPR013083 Zinc finger, RING/FYVE/PHD-type [G3DSA:3.30.40.10] (4-101)
  IPR053003 TRIM/RBCC E3 ubiquitin-protein ligases [PTHR36754] (13-82)

Sequence (260 aa):
MATASGRCDSLLQRFSDQLQCVICAELPRNAHICPHCSALFCHDCVWQWLTRAADEDTEDVESCPHCRKQLRPGRLVKLQWFGARVEPLREALERAVNGDDQAAGSDLNLPQDVEPKPQFTVGTFTLRNFRPQQMPTRIFSQKVVDDLGSIWRLEVFPRGEWMSAYLTLNKGLEGRYEYIIETLNNFPKRLRFESNFKQRSSFGAAEFIDTRPIPGDAAPMNINFRYFVRPVSFEEKCKLQQKLLDKLDKQDELLKGNPN

Radius of gyration: 25.54 Å; Cα contacts (8 Å, |Δi|>4): 418; chains: 1; bounding box: 68×35×72 Å

pLDDT: mean 79.42, std 17.91, range [31.91, 98.31]